Protein AF-W7Y8K5-F1 (afdb_monomer_lite)

Radius of gyration: 24.77 Å; chains: 1; bounding box: 57×37×71 Å

Secondary structure (DSSP, 8-state):
----SSSS-----EESSTT--TT-GGGEEE---S----------TT-EEEEEEEEEEEEETTEEEEEEE--SSGGGSEEEEEEEEETTEEEEEEEEE-TTS-EEEEEEEEEE-TTSEEEEE---TTEEEEEEEEEEEEEEEEETTTEEEEEEEEEEEEEETTEEEEEEEEEEEEE---------------

InterPro domains:
  IPR040580 Domain of unknown function DUF5627 [PF18620] (45-177)

Organism: NCBI:txid869213

pLDDT: mean 93.83, std 5.37, range [64.88, 98.75]

Structure (mmCIF, N/CA/C/O backbone):
data_AF-W7Y8K5-F1
#
_entry.id   AF-W7Y8K5-F1
#
loop_
_atom_site.group_PDB
_atom_site.id
_atom_site.type_symbol
_atom_site.label_atom_id
_atom_site.label_alt_id
_atom_site.label_comp_id
_atom_site.label_asym_id
_atom_site.label_entity_id
_atom_site.label_seq_id
_atom_site.pdbx_PDB_ins_code
_atom_site.Cartn_x
_atom_site.Cartn_y
_atom_site.Cartn_z
_atom_site.occupancy
_atom_site.B_iso_or_equiv
_atom_site.auth_seq_id
_atom_site.auth_comp_id
_atom_site.auth_asym_id
_atom_site.auth_atom_id
_atom_site.pdbx_PDB_model_num
ATOM 1 N N . MET A 1 1 ? 22.584 -4.960 -28.467 1.00 71.88 1 MET A N 1
ATOM 2 C CA . MET A 1 1 ? 22.949 -6.209 -29.181 1.00 71.88 1 MET A CA 1
ATOM 3 C C . MET A 1 1 ? 24.266 -5.965 -29.911 1.00 71.88 1 MET A C 1
ATOM 5 O O . MET A 1 1 ? 24.407 -4.886 -30.462 1.00 71.88 1 MET A O 1
ATOM 9 N N . THR A 1 2 ? 25.246 -6.875 -29.863 1.00 85.38 2 THR A N 1
ATOM 10 C CA . THR A 1 2 ? 26.608 -6.611 -30.397 1.00 85.38 2 THR A CA 1
ATOM 11 C C . THR A 1 2 ? 26.980 -7.429 -31.636 1.00 85.38 2 THR A C 1
ATOM 13 O O . THR A 1 2 ? 27.974 -7.125 -32.286 1.00 85.38 2 THR A O 1
ATOM 16 N N . LYS A 1 3 ? 26.202 -8.460 -31.984 1.00 89.38 3 LYS A N 1
ATOM 17 C CA . LYS A 1 3 ? 26.399 -9.301 -33.172 1.00 89.38 3 LYS A CA 1
ATOM 18 C C . LYS A 1 3 ? 25.062 -9.879 -33.626 1.00 89.38 3 LYS A C 1
ATOM 20 O O . LYS A 1 3 ? 24.209 -10.166 -32.788 1.00 89.38 3 LYS A O 1
ATOM 25 N N . VAL A 1 4 ? 24.910 -10.081 -34.932 1.00 92.12 4 VAL A N 1
ATOM 26 C CA . VAL A 1 4 ? 23.791 -10.813 -35.534 1.00 92.12 4 VAL A CA 1
ATOM 27 C C . VAL A 1 4 ? 24.334 -11.951 -36.405 1.00 92.12 4 VAL A C 1
ATOM 29 O O . VAL A 1 4 ? 25.443 -11.864 -36.929 1.00 92.12 4 VAL A O 1
ATOM 32 N N . VAL A 1 5 ? 23.592 -13.054 -36.493 1.00 93.62 5 VAL A N 1
ATOM 33 C CA . VAL A 1 5 ? 23.887 -14.209 -37.357 1.00 93.62 5 VAL A CA 1
ATOM 34 C C . VAL A 1 5 ? 22.663 -14.433 -38.238 1.00 93.62 5 VAL A C 1
ATOM 36 O O . VAL A 1 5 ? 21.544 -14.279 -37.756 1.00 93.62 5 VAL A O 1
ATOM 39 N N . ASN A 1 6 ? 22.875 -14.799 -39.504 1.00 93.00 6 ASN A N 1
ATOM 40 C CA . ASN A 1 6 ? 21.819 -14.956 -40.515 1.00 93.00 6 ASN A CA 1
ATOM 41 C C . ASN A 1 6 ? 21.055 -13.654 -40.840 1.00 93.00 6 ASN A C 1
ATOM 43 O O . ASN A 1 6 ? 19.885 -13.700 -41.208 1.00 93.00 6 ASN A O 1
ATOM 47 N N . ALA A 1 7 ? 21.720 -12.505 -40.710 1.00 93.12 7 ALA A N 1
ATOM 48 C CA . ALA A 1 7 ? 21.278 -11.206 -41.216 1.00 93.12 7 ALA A CA 1
ATOM 49 C C . ALA A 1 7 ? 22.509 -10.372 -41.604 1.00 93.12 7 ALA A C 1
ATOM 51 O O . ALA A 1 7 ? 23.614 -10.672 -41.145 1.00 93.12 7 ALA A O 1
ATOM 52 N N . ASP A 1 8 ? 22.315 -9.331 -42.413 1.00 94.06 8 ASP A N 1
ATOM 53 C CA . ASP A 1 8 ? 23.415 -8.504 -42.921 1.00 94.06 8 ASP A CA 1
ATOM 54 C C . ASP A 1 8 ? 24.032 -7.607 -41.837 1.00 94.06 8 ASP A C 1
ATOM 56 O O . ASP A 1 8 ? 25.254 -7.521 -41.716 1.00 94.06 8 ASP A O 1
ATOM 60 N N . SER A 1 9 ? 23.202 -6.936 -41.029 1.00 91.88 9 SER A N 1
ATOM 61 C CA . SER A 1 9 ? 23.677 -5.998 -40.008 1.00 91.88 9 SER A CA 1
ATOM 62 C C . SER A 1 9 ? 22.654 -5.730 -38.902 1.00 91.88 9 SER A C 1
ATOM 64 O O . SER A 1 9 ? 21.471 -6.061 -38.997 1.00 91.88 9 SER A O 1
ATOM 66 N N . ILE A 1 10 ? 23.138 -5.125 -37.817 1.00 93.00 10 ILE A N 1
ATOM 67 C CA . ILE A 1 10 ? 22.309 -4.514 -36.778 1.00 93.00 10 ILE A CA 1
ATOM 68 C C . ILE A 1 10 ? 22.113 -3.036 -37.146 1.00 93.00 10 ILE A C 1
ATOM 70 O O . ILE A 1 10 ? 23.047 -2.391 -37.620 1.00 93.00 10 ILE A O 1
ATOM 74 N N . LEU A 1 11 ? 20.926 -2.477 -36.886 1.00 93.38 11 LEU A N 1
ATOM 75 C CA . LEU A 1 11 ? 20.646 -1.052 -37.087 1.00 93.38 11 LEU A CA 1
ATOM 76 C C . LEU A 1 11 ? 21.316 -0.194 -35.997 1.00 93.38 11 LEU A C 1
ATOM 78 O O . LEU A 1 11 ? 20.665 0.288 -35.069 1.00 93.38 11 LEU A O 1
ATOM 82 N N . SER A 1 12 ? 22.631 -0.022 -36.108 1.00 92.38 12 SER A N 1
ATOM 83 C CA . SER A 1 12 ? 23.471 0.723 -35.158 1.00 92.38 12 SER A CA 1
ATOM 84 C C . SER A 1 12 ? 23.551 2.231 -35.425 1.00 92.38 12 SER A C 1
ATOM 86 O O . SER A 1 12 ? 24.318 2.917 -34.758 1.00 92.38 12 SER A O 1
ATOM 88 N N . GLY A 1 13 ? 22.722 2.751 -36.336 1.00 93.25 13 GLY A N 1
ATOM 89 C CA . GLY A 1 13 ? 22.609 4.182 -36.629 1.00 93.25 13 GLY A CA 1
ATOM 90 C C . GLY A 1 13 ? 23.750 4.748 -37.480 1.00 93.25 13 GLY A C 1
ATOM 91 O O . GLY A 1 13 ? 24.697 4.048 -37.830 1.00 93.25 13 GLY A O 1
ATOM 92 N N . GLU A 1 14 ? 23.636 6.033 -37.808 1.00 95.62 14 GLU A N 1
ATOM 93 C CA . GLU A 1 14 ? 24.644 6.831 -38.512 1.00 95.62 14 GLU A CA 1
ATOM 94 C C . GLU A 1 14 ? 24.937 8.098 -37.700 1.00 95.62 14 GLU A C 1
ATOM 96 O O . GLU A 1 14 ? 24.042 8.915 -37.464 1.00 95.62 14 GLU A O 1
ATOM 101 N N . ALA A 1 15 ? 26.171 8.229 -37.218 1.00 95.56 15 ALA A N 1
ATOM 102 C CA . ALA A 1 15 ? 26.579 9.307 -36.324 1.00 95.56 15 ALA A CA 1
ATOM 103 C C . ALA A 1 15 ? 27.002 10.566 -37.100 1.00 95.56 15 ALA A C 1
ATOM 105 O O . ALA A 1 15 ? 27.703 10.482 -38.105 1.00 95.56 15 ALA A O 1
ATOM 106 N N . LYS A 1 16 ? 26.629 11.744 -36.587 1.00 96.19 16 LYS A N 1
ATOM 107 C CA . LYS A 1 16 ? 27.073 13.066 -37.075 1.00 96.19 16 LYS A CA 1
ATOM 108 C C . LYS A 1 16 ? 28.446 13.459 -36.543 1.00 96.19 16 LYS A C 1
ATOM 110 O O . LYS A 1 16 ? 29.119 14.304 -37.128 1.00 96.19 16 LYS A O 1
ATOM 115 N N . ILE A 1 17 ? 28.825 12.888 -35.402 1.00 93.06 17 ILE A N 1
ATOM 116 C CA . ILE A 1 17 ? 30.050 13.207 -34.675 1.00 93.06 17 ILE A CA 1
ATOM 117 C C . ILE A 1 17 ? 30.805 11.934 -34.303 1.00 93.06 17 ILE A C 1
ATOM 119 O O . ILE A 1 17 ? 30.225 10.852 -34.191 1.00 93.06 17 ILE A O 1
ATOM 123 N N . ASN A 1 18 ? 32.103 12.087 -34.055 1.00 87.69 18 ASN A N 1
ATOM 124 C CA . ASN A 1 18 ? 32.878 11.056 -33.375 1.00 87.69 18 ASN A CA 1
ATOM 125 C C . ASN A 1 18 ? 32.399 10.934 -31.918 1.00 87.69 18 ASN A C 1
ATOM 127 O O . ASN A 1 18 ? 31.994 11.929 -31.319 1.00 87.69 18 ASN A O 1
ATOM 131 N N . ASP A 1 19 ? 32.441 9.718 -31.371 1.00 88.06 19 ASP A N 1
ATOM 132 C CA . ASP A 1 19 ? 32.035 9.402 -29.991 1.00 88.06 19 ASP A CA 1
ATOM 133 C C . ASP A 1 19 ? 30.567 9.747 -29.649 1.00 88.06 19 ASP A C 1
ATOM 135 O O . ASP A 1 19 ? 30.241 10.102 -28.515 1.00 88.06 19 ASP A O 1
ATOM 139 N N . ALA A 1 20 ? 29.664 9.613 -30.628 1.00 90.62 20 ALA A N 1
ATOM 140 C CA . ALA A 1 20 ? 28.227 9.831 -30.462 1.00 90.62 20 ALA A CA 1
ATOM 141 C C . ALA A 1 20 ? 27.619 8.985 -29.326 1.00 90.62 20 ALA A C 1
ATOM 143 O O . ALA A 1 20 ? 27.752 7.756 -29.285 1.00 90.62 20 ALA A O 1
ATOM 144 N N . SER A 1 21 ? 26.874 9.632 -28.427 1.00 90.19 21 SER A N 1
ATOM 145 C CA . SER A 1 21 ? 26.157 8.936 -27.359 1.00 90.19 21 SER A CA 1
ATOM 146 C C . SER A 1 21 ? 24.863 8.332 -27.901 1.00 90.19 21 SER A C 1
ATOM 148 O O . SER A 1 21 ? 24.034 9.030 -28.482 1.00 90.19 21 SER A O 1
ATOM 150 N N . LYS A 1 22 ? 24.630 7.033 -27.670 1.00 88.75 22 LYS A N 1
ATOM 151 C CA . LYS A 1 22 ? 23.423 6.334 -28.163 1.00 88.75 22 LYS A CA 1
ATOM 152 C C . LYS A 1 22 ? 22.114 6.967 -27.691 1.00 88.75 22 LYS A C 1
ATOM 154 O O . LYS A 1 22 ? 21.131 6.945 -28.420 1.00 88.75 22 LYS A O 1
ATOM 159 N N . CYS A 1 23 ? 22.106 7.528 -26.483 1.00 88.12 23 CYS A N 1
ATOM 160 C CA . CYS A 1 23 ? 20.920 8.147 -25.891 1.00 88.12 23 CYS A CA 1
ATOM 161 C C . CYS A 1 23 ? 20.771 9.637 -26.242 1.00 88.12 23 CYS A C 1
ATOM 163 O O . CYS A 1 23 ? 19.757 10.235 -25.891 1.00 88.12 23 CYS A O 1
ATOM 165 N N . ASN A 1 24 ? 21.754 10.247 -26.912 1.00 90.44 24 ASN A N 1
ATOM 166 C CA . ASN A 1 24 ? 21.677 11.634 -27.353 1.00 90.44 24 ASN A CA 1
ATOM 167 C C . ASN A 1 24 ? 21.247 11.692 -28.820 1.00 90.44 24 ASN A C 1
ATOM 169 O O . ASN A 1 24 ? 22.073 11.601 -29.722 1.00 90.44 24 ASN A O 1
ATOM 173 N N . ILE A 1 25 ? 19.950 11.880 -29.068 1.00 87.69 25 ILE A N 1
ATOM 174 C CA . ILE A 1 25 ? 19.396 11.862 -30.431 1.00 87.69 25 ILE A CA 1
ATOM 175 C C . ILE A 1 25 ? 20.027 12.910 -31.363 1.00 87.69 25 ILE A C 1
ATOM 177 O O . ILE A 1 25 ? 20.059 12.709 -32.573 1.00 87.69 25 ILE A O 1
ATOM 181 N N . SER A 1 26 ? 20.560 14.007 -30.811 1.00 91.06 26 SER A N 1
ATOM 182 C CA . SER A 1 26 ? 21.195 15.068 -31.600 1.00 91.06 26 SER A CA 1
ATOM 183 C C . SER A 1 26 ? 22.510 14.640 -32.265 1.00 91.06 26 SER A C 1
ATOM 185 O O . SER A 1 26 ? 22.873 15.213 -33.292 1.00 91.06 26 SER A O 1
ATOM 187 N N . ASP A 1 27 ? 23.164 13.591 -31.753 1.00 93.19 27 ASP A N 1
ATOM 188 C CA . ASP A 1 27 ? 24.435 13.081 -32.284 1.00 93.19 27 ASP A CA 1
ATOM 189 C C . ASP A 1 27 ? 24.254 12.220 -33.547 1.00 93.19 27 ASP A C 1
ATOM 191 O O . ASP A 1 27 ? 25.242 11.823 -34.164 1.00 93.19 27 ASP A O 1
ATOM 195 N N . TRP A 1 28 ? 23.013 11.921 -33.951 1.00 94.25 28 TRP A N 1
ATOM 196 C CA . TRP A 1 28 ? 22.705 10.945 -35.000 1.00 94.25 28 TRP A CA 1
ATOM 197 C C . TRP A 1 28 ? 21.956 11.571 -36.178 1.00 94.25 28 TRP A C 1
ATOM 199 O O . TRP A 1 28 ? 21.047 12.387 -36.006 1.00 94.25 28 TRP A O 1
ATOM 209 N N . GLU A 1 29 ? 22.341 11.182 -37.392 1.00 95.62 29 GLU A N 1
ATOM 210 C CA . GLU A 1 29 ? 21.567 11.414 -38.618 1.00 95.62 29 GLU A CA 1
ATOM 211 C C . GLU A 1 29 ? 20.492 10.333 -38.762 1.00 95.62 29 GLU A C 1
ATOM 213 O O . GLU A 1 29 ? 19.313 10.634 -38.936 1.00 95.62 29 GLU A O 1
ATOM 218 N N . VAL A 1 30 ? 20.882 9.072 -38.547 1.00 94.81 30 VAL A N 1
ATOM 219 C CA . VAL A 1 30 ? 19.967 7.937 -38.397 1.00 94.81 30 VAL A CA 1
ATOM 220 C C . VAL A 1 30 ? 20.102 7.390 -36.983 1.00 94.81 30 VAL A C 1
ATOM 222 O O . VAL A 1 30 ? 21.165 6.905 -36.599 1.00 94.81 30 VAL A O 1
ATOM 225 N N . ALA A 1 31 ? 19.025 7.451 -36.200 1.00 92.06 31 ALA A N 1
ATOM 226 C CA . ALA A 1 31 ? 19.049 6.998 -34.813 1.00 92.06 31 ALA A CA 1
ATOM 227 C C . ALA A 1 31 ? 19.315 5.478 -34.705 1.00 92.06 31 ALA A C 1
ATOM 229 O O . ALA A 1 31 ? 18.693 4.692 -35.434 1.00 92.06 31 ALA A O 1
ATOM 230 N N . PRO A 1 32 ? 20.188 5.037 -33.781 1.00 93.62 32 PRO A N 1
ATOM 231 C CA . PRO A 1 32 ? 20.425 3.623 -33.530 1.00 93.62 32 PRO A CA 1
ATOM 232 C C . PRO A 1 32 ? 19.177 2.964 -32.934 1.00 93.62 32 PRO A C 1
ATOM 234 O O . PRO A 1 32 ? 18.491 3.541 -32.094 1.00 93.62 32 PRO A O 1
ATOM 237 N N . LYS A 1 33 ? 18.899 1.720 -33.335 1.00 92.50 33 LYS A N 1
ATOM 238 C CA . LYS A 1 33 ? 17.860 0.854 -32.739 1.00 92.50 33 LYS A CA 1
ATOM 239 C C . LYS A 1 33 ? 18.447 -0.460 -32.223 1.00 92.50 33 LYS A C 1
ATOM 241 O O . LYS A 1 33 ? 17.778 -1.488 -32.177 1.00 92.50 33 LYS A O 1
ATOM 246 N N . ASP A 1 34 ? 19.727 -0.434 -31.863 1.00 92.81 34 ASP A N 1
ATOM 247 C CA . ASP A 1 34 ? 20.494 -1.593 -31.399 1.00 92.81 34 ASP A CA 1
ATOM 248 C C . ASP A 1 34 ? 20.520 -1.752 -29.867 1.00 92.81 34 ASP A C 1
ATOM 250 O O . ASP A 1 34 ? 21.219 -2.622 -29.321 1.00 92.81 34 ASP A O 1
ATOM 254 N N . TYR A 1 35 ? 19.741 -0.918 -29.178 1.00 90.88 35 TYR A N 1
ATOM 255 C CA . TYR A 1 35 ? 19.594 -0.867 -27.735 1.00 90.88 35 TYR A CA 1
ATOM 256 C C . TYR A 1 35 ? 18.119 -0.715 -27.347 1.00 90.88 35 TYR A C 1
ATOM 258 O O . TYR A 1 35 ? 17.286 -0.264 -28.130 1.00 90.88 35 TYR A O 1
ATOM 266 N N . VAL A 1 36 ? 17.814 -1.103 -26.113 1.00 90.19 36 VAL A N 1
ATOM 267 C CA . VAL A 1 36 ? 16.528 -0.870 -25.457 1.00 90.19 36 VAL A CA 1
ATOM 268 C C . VAL A 1 36 ? 16.820 -0.458 -24.022 1.00 90.19 36 VAL A C 1
ATOM 270 O O . VAL A 1 36 ? 17.729 -1.000 -23.392 1.00 90.19 36 VAL A O 1
ATOM 273 N N . LEU A 1 37 ? 16.076 0.522 -23.523 1.00 89.50 37 LEU A N 1
ATOM 274 C CA . LEU A 1 37 ? 16.139 0.955 -22.135 1.00 89.50 37 LEU A CA 1
ATOM 275 C C . LEU A 1 37 ? 14.876 0.444 -21.443 1.00 89.50 37 LEU A C 1
ATOM 277 O O . LEU A 1 37 ? 13.771 0.717 -21.906 1.00 89.50 37 LEU A O 1
ATOM 281 N N . TYR A 1 38 ? 15.042 -0.296 -20.350 1.00 90.19 38 TYR A N 1
ATOM 282 C CA . TYR A 1 38 ? 13.937 -0.724 -19.498 1.00 90.19 38 TYR A CA 1
ATOM 283 C C . TYR A 1 38 ? 14.004 0.033 -18.177 1.00 90.19 38 TYR A C 1
ATOM 285 O O . TYR A 1 38 ? 14.978 -0.100 -17.438 1.00 90.19 38 TYR A O 1
ATOM 293 N N . CYS A 1 39 ? 12.959 0.801 -17.872 1.00 90.06 39 CYS A N 1
ATOM 294 C CA . CYS A 1 39 ? 12.722 1.282 -16.519 1.00 90.06 39 CYS A CA 1
ATOM 295 C C . CYS A 1 39 ? 11.988 0.176 -15.761 1.00 90.06 39 CYS A C 1
ATOM 297 O O . CYS A 1 39 ? 10.897 -0.230 -16.161 1.00 90.06 39 CYS A O 1
ATOM 299 N N . VAL A 1 40 ? 12.615 -0.355 -14.714 1.00 90.12 40 VAL A N 1
ATOM 300 C CA . VAL A 1 40 ? 12.056 -1.450 -13.921 1.00 90.12 40 VAL A CA 1
ATOM 301 C C . VAL A 1 40 ? 11.701 -0.918 -12.541 1.00 90.12 40 VAL A C 1
ATOM 303 O O . VAL A 1 40 ? 12.554 -0.399 -11.825 1.00 90.12 40 VAL A O 1
ATOM 306 N N . LYS A 1 41 ? 10.434 -1.090 -12.174 1.00 90.94 41 LYS A N 1
ATOM 307 C CA . LYS A 1 41 ? 9.864 -0.816 -10.854 1.00 90.94 41 LYS A CA 1
ATOM 308 C C . LYS A 1 41 ? 9.292 -2.117 -10.308 1.00 90.94 41 LYS A C 1
ATOM 310 O O . LYS A 1 41 ? 8.848 -2.971 -11.074 1.00 90.94 41 LYS A O 1
ATOM 315 N N . TYR A 1 42 ? 9.287 -2.259 -8.990 1.00 93.75 42 TYR A N 1
ATOM 316 C CA . TYR A 1 42 ? 8.608 -3.360 -8.318 1.00 93.75 42 TYR A CA 1
ATOM 317 C C . TYR A 1 42 ? 7.492 -2.825 -7.423 1.00 93.75 42 TYR A C 1
ATOM 319 O O . TYR A 1 42 ? 7.492 -1.657 -7.032 1.00 93.75 42 TYR A O 1
ATOM 327 N N . ILE A 1 43 ? 6.561 -3.711 -7.088 1.00 96.31 43 ILE A N 1
ATOM 328 C CA . ILE A 1 43 ? 5.627 -3.527 -5.984 1.00 96.31 43 ILE A CA 1
ATOM 329 C C . ILE A 1 43 ? 5.735 -4.734 -5.057 1.00 96.31 43 ILE A C 1
ATOM 331 O O . ILE A 1 43 ? 5.973 -5.854 -5.516 1.00 96.31 43 ILE A O 1
ATOM 335 N N . ASN A 1 44 ? 5.588 -4.516 -3.757 1.00 97.12 44 ASN A N 1
ATOM 336 C CA . ASN A 1 44 ? 5.570 -5.604 -2.783 1.00 97.12 44 ASN A CA 1
ATOM 337 C C . ASN A 1 44 ? 4.180 -6.286 -2.730 1.00 97.12 44 ASN A C 1
ATOM 339 O O . ASN A 1 44 ? 3.242 -5.827 -3.393 1.00 97.12 44 ASN A O 1
ATOM 343 N N . PRO A 1 45 ? 4.009 -7.394 -1.983 1.00 97.00 45 PRO A N 1
ATOM 344 C CA . PRO A 1 45 ? 2.736 -8.120 -1.921 1.00 97.00 45 PRO A CA 1
ATOM 345 C C . PRO A 1 45 ? 1.543 -7.298 -1.409 1.00 97.00 45 PRO A C 1
ATOM 347 O O . PRO A 1 45 ? 0.413 -7.569 -1.808 1.00 97.00 45 PRO A O 1
ATOM 350 N N . TYR A 1 46 ? 1.796 -6.289 -0.575 1.00 98.25 46 TYR A N 1
ATOM 351 C CA . TYR A 1 46 ? 0.776 -5.502 0.125 1.00 98.25 46 TYR A CA 1
ATOM 352 C C . TYR A 1 46 ? 0.333 -4.251 -0.650 1.00 98.25 46 TYR A C 1
ATOM 354 O O . TYR A 1 46 ? -0.647 -3.609 -0.284 1.00 98.25 46 TYR A O 1
ATOM 362 N N . HIS A 1 47 ? 1.024 -3.905 -1.736 1.00 98.38 47 HIS A N 1
ATOM 363 C CA . HIS A 1 47 ? 0.638 -2.810 -2.624 1.00 98.38 47 HIS A CA 1
ATOM 364 C C . HIS A 1 47 ? -0.655 -3.137 -3.368 1.00 98.38 47 HIS A C 1
ATOM 366 O O . HIS A 1 47 ? -0.697 -4.122 -4.122 1.00 98.38 47 HIS A O 1
ATOM 372 N N . ALA A 1 48 ? -1.682 -2.313 -3.179 1.00 98.25 48 ALA A N 1
ATOM 373 C CA . ALA A 1 48 ? -2.978 -2.456 -3.831 1.00 98.25 48 ALA A CA 1
ATOM 374 C C . ALA A 1 48 ? -3.886 -1.248 -3.555 1.00 98.25 48 ALA A C 1
ATOM 376 O O . ALA A 1 48 ? -3.615 -0.416 -2.687 1.00 98.25 48 ALA A O 1
ATOM 377 N N . ILE A 1 49 ? -5.005 -1.215 -4.277 1.00 98.31 49 ILE A N 1
ATOM 378 C CA . ILE A 1 49 ? -6.171 -0.408 -3.935 1.00 98.31 49 ILE A CA 1
ATOM 379 C C . ILE A 1 49 ? -7.119 -1.286 -3.113 1.00 98.31 49 ILE A C 1
ATOM 381 O O . ILE A 1 49 ? -7.427 -2.424 -3.492 1.00 98.31 49 ILE A O 1
ATOM 385 N N . TYR A 1 50 ? -7.574 -0.753 -1.987 1.00 98.50 50 TYR A N 1
ATOM 386 C CA . TYR A 1 50 ? -8.369 -1.437 -0.979 1.00 98.50 50 TYR A CA 1
ATOM 387 C C . TYR A 1 50 ? -9.726 -0.761 -0.777 1.00 98.50 50 TYR A C 1
ATOM 389 O O . TYR A 1 50 ? -9.892 0.427 -1.039 1.00 98.50 50 TYR A O 1
ATOM 397 N N . LEU A 1 51 ? -10.675 -1.553 -0.288 1.00 98.38 51 LEU A N 1
ATOM 398 C CA . LEU A 1 51 ? -11.974 -1.147 0.233 1.00 98.38 51 LEU A CA 1
ATOM 399 C C . LEU A 1 51 ? -11.880 -1.159 1.762 1.00 98.38 51 LEU A C 1
ATOM 401 O O . LEU A 1 51 ? -11.699 -2.219 2.368 1.00 98.38 51 LEU A O 1
ATOM 405 N N . ARG A 1 52 ? -11.914 0.025 2.364 1.00 98.31 52 ARG A N 1
ATOM 406 C CA . ARG A 1 52 ? -11.695 0.288 3.781 1.00 98.31 52 ARG A CA 1
ATOM 407 C C . ARG A 1 52 ? -13.017 0.467 4.503 1.00 98.31 52 ARG A C 1
ATOM 409 O O . ARG A 1 52 ? -13.859 1.277 4.123 1.00 98.31 52 ARG A O 1
ATOM 416 N N . ARG A 1 53 ? -13.129 -0.236 5.619 1.00 98.06 53 ARG A N 1
ATOM 417 C CA . ARG A 1 53 ? -14.178 -0.045 6.615 1.00 98.06 53 ARG A CA 1
ATOM 418 C C . ARG A 1 53 ? -13.610 -0.249 8.002 1.00 98.06 53 ARG A C 1
ATOM 420 O O . ARG A 1 53 ? -12.650 -1.000 8.170 1.00 98.06 53 ARG A O 1
ATOM 427 N N . GLY A 1 54 ? -14.234 0.351 8.995 1.00 97.56 54 GLY A N 1
ATOM 428 C CA . GLY A 1 54 ? -13.713 0.304 10.341 1.00 97.56 54 GLY A CA 1
ATOM 429 C C . GLY A 1 54 ? -14.559 1.036 11.356 1.00 97.56 54 GLY A C 1
ATOM 430 O O . GLY A 1 54 ? -15.656 1.510 11.065 1.00 97.56 54 GLY A O 1
ATOM 431 N N . VAL A 1 55 ? -14.029 1.104 12.567 1.00 98.12 55 VAL A N 1
ATOM 432 C CA . VAL A 1 55 ? -14.615 1.839 13.682 1.00 98.12 55 VAL A CA 1
ATOM 433 C C . VAL A 1 55 ? -13.526 2.682 14.320 1.00 98.12 55 VAL A C 1
ATOM 435 O O . VAL A 1 55 ? -12.459 2.163 14.645 1.00 98.12 55 VAL A O 1
ATOM 438 N N . ASP A 1 56 ? -13.830 3.957 14.535 1.00 97.00 56 ASP A N 1
ATOM 439 C CA . ASP A 1 56 ? -12.981 4.885 15.268 1.00 97.00 56 ASP A CA 1
ATOM 440 C C . ASP A 1 56 ? -13.627 5.187 16.617 1.00 97.00 56 ASP A C 1
ATOM 442 O O . ASP A 1 56 ? -14.759 5.672 16.689 1.00 97.00 56 ASP A O 1
ATOM 446 N N . VAL A 1 57 ? -12.902 4.936 17.701 1.00 97.50 57 VAL A N 1
ATOM 447 C CA . VAL A 1 57 ? -13.231 5.462 19.025 1.00 97.50 57 VAL A CA 1
ATOM 448 C C . VAL A 1 57 ? -12.389 6.711 19.240 1.00 97.50 57 VAL A C 1
ATOM 450 O O . VAL A 1 57 ? -11.177 6.648 19.441 1.00 97.50 57 VAL A O 1
ATOM 453 N N . ILE A 1 58 ? -13.054 7.857 19.162 1.00 95.75 58 ILE A N 1
ATOM 454 C CA . ILE A 1 58 ? -12.457 9.186 19.206 1.00 95.75 58 ILE A CA 1
ATOM 455 C C . ILE A 1 58 ? -12.568 9.713 20.631 1.00 95.75 58 ILE A C 1
ATOM 457 O O . ILE A 1 58 ? -13.671 9.828 21.165 1.00 95.75 58 ILE A O 1
ATOM 461 N N . LEU A 1 59 ? -11.435 10.044 21.242 1.00 94.81 59 LEU A N 1
ATOM 462 C CA . LEU A 1 59 ? -11.354 10.676 22.553 1.00 94.81 59 LEU A CA 1
ATOM 463 C C . LEU A 1 59 ? -10.865 12.117 22.397 1.00 94.81 59 LEU A C 1
ATOM 465 O O . LEU A 1 59 ? -9.790 12.357 21.843 1.00 94.81 59 LEU A O 1
ATOM 469 N N . GLN A 1 60 ? -11.641 13.060 22.925 1.00 92.38 60 GLN A N 1
ATOM 470 C CA . GLN A 1 60 ? -11.308 14.482 22.966 1.00 92.38 60 GLN A CA 1
ATOM 471 C C . GLN A 1 60 ? -11.853 15.086 24.262 1.00 92.38 60 GLN A C 1
ATOM 473 O O . GLN A 1 60 ? -13.014 14.869 24.600 1.00 92.38 60 GLN A O 1
ATOM 478 N N . ASP A 1 61 ? -11.014 15.804 25.013 1.00 87.88 61 ASP A N 1
ATOM 479 C CA . ASP A 1 61 ? -11.397 16.497 26.258 1.00 87.88 61 ASP A CA 1
ATOM 480 C C . ASP A 1 61 ? -12.146 15.615 27.286 1.00 87.88 61 ASP A C 1
ATOM 482 O O . ASP A 1 61 ? -13.018 16.070 28.025 1.00 87.88 61 ASP A O 1
ATOM 486 N N . GLY A 1 62 ? -11.814 14.319 27.333 1.00 85.75 62 GLY A N 1
ATOM 487 C CA . GLY A 1 62 ? -12.445 13.335 28.223 1.00 85.75 62 GLY A CA 1
ATOM 488 C C . GLY A 1 62 ? -13.796 12.788 27.740 1.00 85.75 62 GLY A C 1
ATOM 489 O O . GLY A 1 62 ? -14.339 11.888 28.380 1.00 85.75 62 GLY A O 1
ATOM 490 N N . ALA A 1 63 ? -14.323 13.274 26.613 1.00 91.94 63 ALA A N 1
ATOM 491 C CA . ALA A 1 63 ? -15.507 12.735 25.953 1.00 91.94 63 ALA A CA 1
ATOM 492 C C . ALA A 1 63 ? -15.117 11.722 24.867 1.00 91.94 63 ALA A C 1
ATOM 494 O O . ALA A 1 63 ? -14.178 11.946 24.101 1.00 91.94 63 ALA A O 1
ATOM 495 N N . SER A 1 64 ? -15.858 10.614 24.788 1.00 95.12 64 SER A N 1
ATOM 496 C CA . SER A 1 64 ? -15.664 9.580 23.770 1.00 95.12 64 SER A CA 1
ATOM 497 C C . SER A 1 64 ? -16.830 9.561 22.786 1.00 95.12 64 SER A C 1
ATOM 499 O O . SER A 1 64 ? -17.991 9.575 23.195 1.00 95.12 64 SER A O 1
ATOM 501 N N . THR A 1 65 ? -16.512 9.526 21.494 1.00 95.38 65 THR A N 1
ATOM 502 C CA . THR A 1 65 ? -17.467 9.342 20.397 1.00 95.38 65 THR A CA 1
ATOM 503 C C . THR A 1 65 ? -17.024 8.161 19.547 1.00 95.38 65 THR A C 1
ATOM 505 O O . THR A 1 65 ? -15.831 7.969 19.329 1.00 95.38 65 THR A O 1
ATOM 508 N N . THR A 1 66 ? -17.975 7.379 19.046 1.00 96.88 66 THR A N 1
ATOM 509 C CA . THR A 1 66 ? -17.694 6.275 18.127 1.00 96.88 66 THR A CA 1
ATOM 510 C C . THR A 1 66 ? -18.200 6.624 16.737 1.00 96.88 66 THR A C 1
ATOM 512 O O . THR A 1 66 ? -19.356 7.014 16.582 1.00 96.88 66 THR A O 1
ATOM 515 N N . LEU A 1 67 ? -17.338 6.468 15.737 1.00 95.25 67 LEU A N 1
ATOM 516 C CA . LEU A 1 67 ? -17.669 6.613 14.326 1.00 95.25 67 LEU A CA 1
ATOM 517 C C . LEU A 1 67 ? -17.505 5.256 13.643 1.00 95.2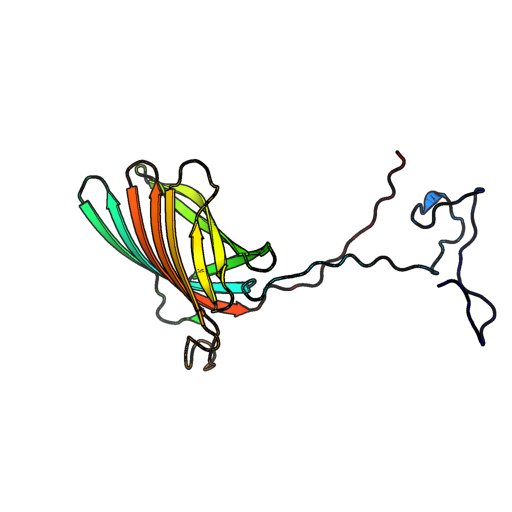5 67 LEU A C 1
ATOM 519 O O . LEU A 1 67 ? -16.412 4.700 13.625 1.00 95.25 67 LEU A O 1
ATOM 523 N N . GLU A 1 68 ? -18.581 4.730 13.066 1.00 97.12 68 GLU A N 1
ATOM 524 C CA . GLU A 1 68 ? -18.514 3.544 12.214 1.00 97.12 68 GLU A CA 1
ATOM 525 C C . GLU A 1 68 ? -18.422 3.965 10.744 1.00 97.12 68 GLU A C 1
ATOM 527 O O . GLU A 1 68 ? -19.259 4.713 10.236 1.00 97.12 68 GLU A O 1
ATOM 532 N N . ARG A 1 69 ? -17.391 3.468 10.060 1.00 95.56 69 ARG A N 1
ATOM 533 C CA . ARG A 1 69 ? -17.159 3.626 8.624 1.00 95.56 69 ARG A CA 1
ATOM 534 C C . ARG A 1 69 ? -17.461 2.290 7.961 1.00 95.56 69 ARG A C 1
ATOM 536 O O . ARG A 1 69 ? -16.595 1.424 7.905 1.00 95.56 69 ARG A O 1
ATOM 543 N N . ARG A 1 70 ? -18.696 2.089 7.507 1.00 95.75 70 ARG A N 1
ATOM 544 C CA . ARG A 1 70 ? -19.132 0.851 6.847 1.00 95.75 70 ARG A CA 1
ATOM 545 C C . ARG A 1 70 ? -20.278 1.145 5.892 1.00 95.75 70 ARG A C 1
ATOM 547 O O . ARG A 1 70 ? -21.261 1.761 6.297 1.00 95.75 70 ARG A O 1
ATOM 554 N N . ALA A 1 71 ? -20.161 0.693 4.648 1.00 95.88 71 ALA A N 1
ATOM 555 C CA . ALA A 1 71 ? -21.274 0.713 3.710 1.00 95.88 71 ALA A CA 1
ATOM 556 C C . ALA A 1 71 ? -22.131 -0.561 3.831 1.00 95.88 71 ALA A C 1
ATOM 558 O O . ALA A 1 71 ? -21.677 -1.591 4.332 1.00 95.88 71 ALA A O 1
ATOM 559 N N . ASP A 1 72 ? -23.362 -0.513 3.312 1.00 95.00 72 ASP A N 1
ATOM 560 C CA . ASP A 1 72 ? -24.253 -1.685 3.254 1.00 95.00 72 ASP A CA 1
ATOM 561 C C . ASP A 1 72 ? -23.671 -2.826 2.397 1.00 95.00 72 ASP A C 1
ATOM 563 O O . ASP A 1 72 ? -23.961 -4.001 2.624 1.00 95.00 72 ASP A O 1
ATOM 567 N N . TYR A 1 73 ? -22.835 -2.475 1.416 1.00 95.06 73 TYR A N 1
ATOM 568 C CA . TYR A 1 73 ? -22.173 -3.399 0.498 1.00 95.06 73 TYR A CA 1
ATOM 569 C C . TYR A 1 73 ? -20.673 -3.115 0.464 1.00 95.06 73 TYR A C 1
ATOM 571 O O . TYR A 1 73 ? -20.276 -1.955 0.357 1.00 95.06 73 TYR A O 1
ATOM 579 N N . VAL A 1 74 ? -19.847 -4.167 0.494 1.00 94.81 74 VAL A N 1
ATOM 580 C CA . VAL A 1 74 ? -18.375 -4.055 0.530 1.00 94.81 74 VAL A CA 1
ATOM 581 C C . VAL A 1 74 ? -17.841 -3.300 -0.686 1.00 94.81 74 VAL A C 1
ATOM 583 O O . VAL A 1 74 ? -16.891 -2.539 -0.571 1.00 94.81 74 VAL A O 1
ATOM 586 N N . GLU A 1 75 ? -18.470 -3.454 -1.851 1.00 94.38 75 GLU A N 1
ATOM 587 C CA . GLU A 1 75 ? -18.137 -2.729 -3.083 1.00 94.38 75 GLU A CA 1
ATOM 588 C C . GLU A 1 75 ? -18.205 -1.201 -2.936 1.00 94.38 75 GLU A C 1
ATOM 590 O O . GLU A 1 75 ? -17.577 -0.491 -3.720 1.00 94.38 75 GLU A O 1
ATOM 595 N N . ASN A 1 76 ? -18.972 -0.712 -1.956 1.0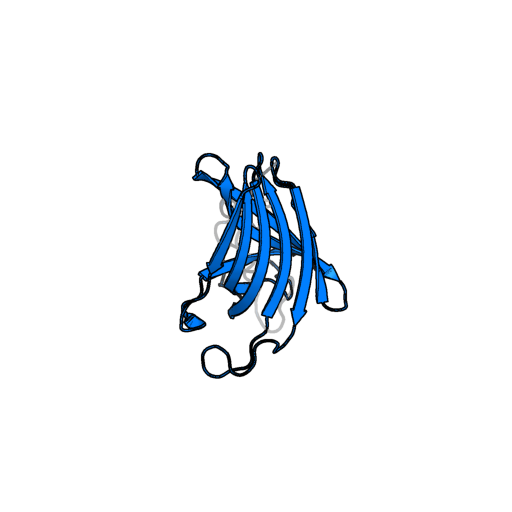0 96.88 76 ASN A N 1
ATOM 596 C CA . ASN A 1 76 ? -19.212 0.705 -1.693 1.00 96.88 76 ASN A CA 1
ATOM 597 C C . ASN A 1 76 ? -18.433 1.230 -0.474 1.00 96.88 76 ASN A C 1
ATOM 599 O O . ASN A 1 76 ? -18.624 2.387 -0.097 1.00 96.88 76 ASN A O 1
ATOM 603 N N . ASP A 1 77 ? -17.595 0.400 0.155 1.00 97.88 77 ASP A N 1
ATOM 604 C CA . ASP A 1 77 ? -16.677 0.841 1.209 1.00 97.88 77 ASP A CA 1
ATOM 605 C C . ASP A 1 77 ? -15.674 1.884 0.657 1.00 97.88 77 ASP A C 1
ATOM 607 O O . ASP A 1 77 ? -15.469 2.026 -0.554 1.00 97.88 77 ASP A O 1
ATOM 611 N N . GLU A 1 78 ? -15.038 2.638 1.557 1.00 96.88 78 GLU A N 1
ATOM 612 C CA . GLU A 1 78 ? -14.112 3.721 1.206 1.00 96.88 78 GLU A CA 1
ATOM 613 C C . GLU A 1 78 ? -12.925 3.186 0.391 1.00 96.88 78 GLU A C 1
ATOM 615 O O . GLU A 1 78 ? -12.290 2.207 0.772 1.00 96.88 78 GLU A O 1
ATOM 620 N N . LEU A 1 79 ? -12.566 3.839 -0.716 1.00 97.50 79 LEU A N 1
ATOM 621 C CA . LEU A 1 79 ? -11.360 3.469 -1.456 1.00 97.50 79 LEU A CA 1
ATOM 622 C C . LEU A 1 79 ? -10.119 4.093 -0.827 1.00 97.50 79 LEU A C 1
ATOM 624 O O . LEU A 1 79 ? -10.035 5.313 -0.702 1.00 97.50 79 LEU A O 1
ATOM 628 N N . CYS A 1 80 ? -9.118 3.266 -0.541 1.00 97.25 80 CYS A N 1
ATOM 629 C CA . CYS A 1 80 ? -7.793 3.731 -0.151 1.00 97.25 80 CYS A CA 1
ATOM 630 C C . CYS A 1 80 ? -6.686 3.000 -0.916 1.00 97.25 80 CYS A C 1
ATOM 632 O O . CYS A 1 80 ? -6.857 1.870 -1.370 1.00 97.25 80 CYS A O 1
ATOM 634 N N . GLU A 1 81 ? -5.536 3.646 -1.065 1.00 97.62 81 GLU A N 1
ATOM 635 C CA . GLU A 1 81 ? -4.394 3.109 -1.803 1.00 97.62 81 GLU A CA 1
ATOM 636 C C . GLU A 1 81 ? -3.209 2.915 -0.862 1.00 97.62 81 GLU A C 1
ATOM 638 O O . GLU A 1 81 ? -2.877 3.810 -0.089 1.00 97.62 81 GLU A O 1
ATOM 643 N N . LEU A 1 82 ? -2.583 1.738 -0.931 1.00 98.31 82 LEU A N 1
ATOM 644 C CA . LEU A 1 82 ? -1.344 1.434 -0.223 1.00 98.31 82 LEU A CA 1
ATOM 645 C C . LEU A 1 82 ? -0.220 1.282 -1.242 1.00 98.31 82 LEU A C 1
ATOM 647 O O . LEU A 1 82 ? -0.294 0.429 -2.133 1.00 98.31 82 LEU A O 1
ATOM 651 N N . THR A 1 83 ? 0.841 2.069 -1.083 1.00 97.69 83 THR A N 1
ATOM 652 C CA . THR A 1 83 ? 1.950 2.141 -2.042 1.00 97.69 83 THR A CA 1
ATOM 653 C C . THR A 1 83 ? 3.230 1.544 -1.465 1.00 97.69 83 THR A C 1
ATOM 655 O O . THR A 1 83 ? 3.467 1.540 -0.262 1.00 97.69 83 THR A O 1
ATOM 658 N N . THR A 1 84 ? 4.079 0.972 -2.319 1.00 98.00 84 THR A N 1
ATOM 659 C CA . THR A 1 84 ? 5.306 0.286 -1.879 1.00 98.00 84 THR A CA 1
ATOM 660 C C . THR A 1 84 ? 6.367 1.290 -1.455 1.00 98.00 84 THR A C 1
ATOM 662 O O . THR A 1 84 ? 6.770 2.121 -2.263 1.00 98.00 84 THR A O 1
ATOM 665 N N . VAL A 1 85 ? 6.876 1.135 -0.232 1.00 97.62 85 VAL A N 1
ATOM 666 C CA . VAL A 1 85 ? 8.035 1.881 0.284 1.00 97.62 85 VAL A CA 1
ATOM 667 C C . VAL A 1 85 ? 9.290 1.012 0.238 1.00 97.62 85 VAL A C 1
ATOM 669 O O . VAL A 1 85 ? 10.352 1.456 -0.193 1.00 97.62 85 VAL A O 1
ATOM 672 N N . SER A 1 86 ? 9.169 -0.251 0.648 1.00 97.69 86 SER A N 1
ATOM 673 C CA . SER A 1 86 ? 10.257 -1.230 0.611 1.00 97.69 86 SER A CA 1
ATOM 674 C C . SER A 1 86 ? 9.728 -2.637 0.309 1.00 97.69 86 SER A C 1
ATOM 676 O O . SER A 1 86 ? 8.526 -2.837 0.109 1.00 97.69 86 SER A O 1
ATOM 678 N N . LEU A 1 87 ? 10.612 -3.639 0.309 1.00 97.44 87 LEU A N 1
ATOM 679 C CA . LEU A 1 87 ? 10.237 -5.038 0.082 1.00 97.44 87 LEU A CA 1
ATOM 680 C C . LEU A 1 87 ? 9.145 -5.536 1.038 1.00 97.44 87 LEU A C 1
ATOM 682 O O . LEU A 1 87 ? 8.321 -6.346 0.624 1.00 97.44 87 LEU A O 1
ATOM 686 N N . ASN A 1 88 ? 9.107 -5.037 2.275 1.00 97.94 88 ASN A N 1
ATOM 687 C CA . ASN A 1 88 ? 8.156 -5.468 3.298 1.00 97.94 88 ASN A CA 1
ATOM 688 C C . ASN A 1 88 ? 7.363 -4.315 3.930 1.00 97.94 88 ASN A C 1
ATOM 690 O O . ASN A 1 88 ? 6.710 -4.530 4.947 1.00 97.94 88 ASN A O 1
ATOM 694 N N . SER A 1 89 ? 7.390 -3.106 3.361 1.00 98.38 89 SER A N 1
ATOM 695 C CA . SER A 1 89 ? 6.612 -1.986 3.895 1.00 98.38 89 SER A CA 1
ATOM 696 C C . SER A 1 89 ? 5.833 -1.214 2.841 1.00 98.38 89 SER A C 1
ATOM 698 O O . SER A 1 89 ? 6.270 -1.053 1.694 1.00 98.38 89 SER A O 1
ATOM 700 N N . VAL A 1 90 ? 4.658 -0.739 3.244 1.00 98.62 90 VAL A N 1
ATOM 701 C CA . VAL A 1 90 ? 3.787 0.119 2.439 1.00 98.62 90 VAL A CA 1
ATOM 702 C C . VAL A 1 90 ? 3.415 1.381 3.193 1.00 98.62 90 VAL A C 1
ATOM 704 O O . VAL A 1 90 ? 3.321 1.389 4.421 1.00 98.62 90 VAL A O 1
ATOM 707 N N . GLU A 1 91 ? 3.206 2.435 2.426 1.00 98.25 91 GLU A N 1
ATOM 708 C CA . GLU A 1 91 ? 2.650 3.691 2.883 1.00 98.25 91 GLU A CA 1
ATOM 709 C C . GLU A 1 91 ? 1.128 3.658 2.720 1.00 98.25 91 GLU A C 1
ATOM 711 O O . GLU A 1 91 ? 0.625 3.254 1.671 1.00 98.25 91 GLU A O 1
ATOM 716 N N . PHE A 1 92 ? 0.403 4.078 3.753 1.00 98.25 92 PHE A N 1
ATOM 717 C CA . PHE A 1 92 ? -1.043 4.236 3.752 1.00 98.25 92 PHE A CA 1
ATOM 718 C C . PHE A 1 92 ? -1.401 5.681 4.158 1.00 98.25 92 PHE A C 1
ATOM 720 O O . PHE A 1 92 ? -1.423 6.003 5.350 1.00 98.25 92 PHE A O 1
ATOM 727 N N . PRO A 1 93 ? -1.669 6.570 3.187 1.00 97.19 93 PRO A N 1
ATOM 728 C CA . PRO A 1 93 ? -2.082 7.938 3.464 1.00 97.19 93 PRO A CA 1
ATOM 729 C C . PRO A 1 93 ? -3.518 7.985 4.000 1.00 97.19 93 PRO A C 1
ATOM 731 O O . PRO A 1 93 ? -4.432 7.375 3.444 1.00 97.19 93 PRO A O 1
ATOM 734 N N . ILE A 1 94 ? -3.720 8.763 5.060 1.00 94.69 94 ILE A N 1
ATOM 735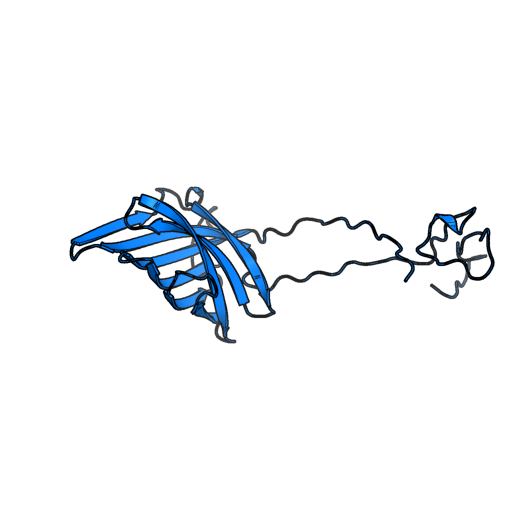 C CA . ILE A 1 94 ? -5.014 9.013 5.698 1.00 94.69 94 ILE A CA 1
ATOM 736 C C . ILE A 1 94 ? -5.222 10.513 5.933 1.00 94.69 94 ILE A C 1
ATOM 738 O O . ILE A 1 94 ? -4.271 11.293 6.017 1.00 94.69 94 ILE A O 1
ATOM 742 N N . SER A 1 95 ? -6.483 10.915 6.081 1.00 92.44 95 SER A N 1
ATOM 743 C CA . SER A 1 95 ? -6.864 12.260 6.512 1.00 92.44 95 SER A CA 1
ATOM 744 C C . SER A 1 95 ? -7.674 12.160 7.799 1.00 92.44 95 SER A C 1
ATOM 746 O O . SER A 1 95 ? -8.618 11.373 7.870 1.00 92.44 95 SER A O 1
ATOM 748 N N . ILE A 1 96 ? -7.284 12.917 8.823 1.00 90.69 96 ILE A N 1
ATOM 749 C CA . ILE A 1 96 ? -7.926 12.915 10.143 1.00 90.69 96 ILE A CA 1
ATOM 750 C C . ILE A 1 96 ? -8.158 14.342 10.625 1.00 90.69 96 ILE A C 1
ATOM 752 O O . ILE A 1 96 ? -7.340 15.226 10.384 1.00 90.69 96 ILE A O 1
ATOM 756 N N . SER A 1 97 ? -9.273 14.582 11.314 1.00 88.31 97 SER A N 1
ATOM 757 C CA . SER A 1 97 ? -9.579 15.911 11.850 1.00 88.31 97 SER A CA 1
ATOM 758 C C . SER A 1 97 ? -8.815 16.181 13.149 1.00 88.31 97 SER A C 1
ATOM 760 O O . SER A 1 97 ? -8.676 15.297 14.002 1.00 88.31 97 SER A O 1
ATOM 762 N N . ASN A 1 98 ? -8.326 17.405 13.327 1.00 82.94 98 ASN A N 1
ATOM 763 C CA . ASN A 1 98 ? -7.778 17.862 14.604 1.00 82.94 98 ASN A CA 1
ATOM 764 C C . ASN A 1 98 ? -8.905 18.305 15.566 1.00 82.94 98 ASN A C 1
ATOM 766 O O . ASN A 1 98 ? -10.093 18.098 15.310 1.00 82.94 98 ASN A O 1
ATOM 770 N N . VAL A 1 99 ? -8.535 18.904 16.700 1.00 83.62 99 VAL A N 1
ATOM 771 C CA . VAL A 1 99 ? -9.487 19.420 17.705 1.00 83.62 99 VAL A CA 1
ATOM 772 C C . VAL A 1 99 ? -10.352 20.588 17.214 1.00 83.62 99 VAL A C 1
ATOM 774 O O . VAL A 1 99 ? -11.384 20.855 17.821 1.00 83.62 99 VAL A O 1
ATOM 777 N N . ASN A 1 100 ? -9.957 21.258 16.126 1.00 84.44 100 ASN A N 1
ATOM 778 C CA . ASN A 1 100 ? -10.686 22.366 15.498 1.00 84.44 100 ASN A CA 1
ATOM 779 C C . ASN A 1 100 ? -11.524 21.909 14.287 1.00 84.44 100 ASN A C 1
ATOM 781 O O . ASN A 1 100 ? -11.959 22.747 13.501 1.00 84.44 100 ASN A O 1
ATOM 785 N N . ASP A 1 101 ? -11.692 20.595 14.101 1.00 82.25 101 ASP A N 1
ATOM 786 C CA . ASP A 1 101 ? -12.350 19.976 12.942 1.00 82.25 101 ASP A CA 1
ATOM 787 C C . ASP A 1 101 ? -11.682 20.283 11.586 1.00 82.25 101 ASP A C 1
ATOM 789 O O . ASP A 1 101 ? -12.286 20.149 10.521 1.00 82.25 101 ASP A O 1
ATOM 793 N N . GLU A 1 102 ? -10.397 20.645 11.599 1.00 87.38 102 GLU A N 1
ATOM 794 C CA . GLU A 1 102 ? -9.606 20.821 10.384 1.00 87.38 102 GLU A CA 1
ATOM 795 C C . GLU A 1 102 ? -8.946 19.498 9.990 1.00 87.38 102 GLU A C 1
ATOM 797 O O . GLU A 1 102 ? -8.294 18.843 10.810 1.00 87.38 102 GLU A O 1
ATOM 802 N N . ASN A 1 103 ? -9.070 19.121 8.718 1.00 90.62 103 ASN A N 1
ATOM 803 C CA . ASN A 1 103 ? -8.441 17.912 8.196 1.00 90.62 103 ASN A CA 1
ATOM 804 C C . ASN A 1 103 ? -6.921 18.066 8.111 1.00 90.62 103 ASN A C 1
ATOM 806 O O . ASN A 1 103 ? -6.403 19.011 7.511 1.00 90.62 103 ASN A O 1
ATOM 810 N N . GLN A 1 104 ? -6.213 17.085 8.657 1.00 90.75 104 GLN A N 1
ATOM 811 C CA . GLN A 1 104 ? -4.771 16.948 8.562 1.00 90.75 104 GLN A CA 1
ATOM 812 C C . GLN A 1 104 ? -4.411 15.615 7.921 1.00 90.75 104 GLN A C 1
ATOM 814 O O . GLN A 1 104 ? -4.959 14.565 8.257 1.00 90.75 104 GLN A O 1
ATOM 819 N N . ASN A 1 105 ? -3.465 15.667 6.990 1.00 93.31 105 ASN A N 1
ATOM 820 C CA . ASN A 1 105 ? -2.989 14.478 6.306 1.00 93.31 105 ASN A CA 1
ATOM 821 C C . ASN A 1 105 ? -1.869 13.835 7.117 1.00 93.31 105 ASN A C 1
ATOM 823 O O . ASN A 1 105 ? -0.944 14.511 7.568 1.00 93.31 105 ASN A O 1
ATOM 827 N N . CYS A 1 106 ? -1.956 12.521 7.261 1.00 94.25 106 CYS A N 1
ATOM 828 C CA . CYS A 1 106 ? -0.959 11.703 7.917 1.00 94.25 106 CYS A CA 1
ATOM 829 C C . CYS A 1 106 ? -0.668 10.482 7.058 1.00 94.25 106 CYS A C 1
ATOM 831 O O . CYS A 1 106 ? -1.555 9.957 6.392 1.00 94.25 106 CYS A O 1
ATOM 833 N N . SER A 1 107 ? 0.576 10.026 7.083 1.00 96.06 107 SER A N 1
ATOM 834 C CA . SER A 1 107 ? 0.979 8.816 6.387 1.00 96.06 107 SER A CA 1
ATOM 835 C C . SER A 1 107 ? 1.311 7.711 7.380 1.00 96.06 107 SER A C 1
ATOM 837 O O . SER A 1 107 ? 2.215 7.867 8.208 1.00 96.06 107 SER A O 1
ATOM 839 N N . LEU A 1 108 ? 0.569 6.605 7.325 1.00 97.94 108 LEU A N 1
ATOM 840 C CA . LEU A 1 108 ? 0.853 5.395 8.088 1.00 97.94 108 LEU A CA 1
ATOM 841 C C . LEU A 1 108 ? 1.911 4.570 7.347 1.00 97.94 108 LEU A C 1
ATOM 843 O O . LEU A 1 108 ? 1.786 4.311 6.155 1.00 97.94 108 LEU A O 1
ATOM 847 N N . LEU A 1 109 ? 2.931 4.105 8.061 1.00 98.44 109 LEU A N 1
ATOM 848 C CA . LEU A 1 109 ? 3.902 3.135 7.566 1.00 98.44 109 LEU A CA 1
ATOM 849 C C . LEU A 1 109 ? 3.587 1.767 8.168 1.00 98.44 109 LEU A C 1
ATOM 851 O O . LEU A 1 109 ? 3.735 1.565 9.378 1.00 98.44 109 LEU A O 1
ATOM 855 N N . LEU A 1 110 ? 3.182 0.831 7.313 1.00 98.69 110 LEU A N 1
ATOM 856 C CA . LEU A 1 110 ? 2.887 -0.550 7.679 1.00 98.69 110 LEU A CA 1
ATOM 857 C C . LEU A 1 110 ? 4.100 -1.397 7.301 1.00 98.69 110 LEU A C 1
ATOM 859 O O . LEU A 1 110 ? 4.421 -1.516 6.119 1.00 98.69 110 LEU A O 1
ATOM 863 N N . THR A 1 111 ? 4.778 -1.975 8.291 1.00 98.62 111 THR A N 1
ATOM 864 C CA . THR A 1 111 ? 5.957 -2.832 8.074 1.00 98.62 111 THR A CA 1
ATOM 865 C C . THR A 1 111 ? 5.632 -4.260 8.467 1.00 98.62 111 THR A C 1
ATOM 867 O O . THR A 1 111 ? 5.271 -4.494 9.617 1.00 98.62 111 THR A O 1
ATOM 870 N N . PHE A 1 112 ? 5.759 -5.187 7.522 1.00 98.75 112 PHE A N 1
ATOM 871 C CA . PHE A 1 112 ? 5.359 -6.582 7.662 1.00 98.75 112 PHE A CA 1
ATOM 872 C C . PHE A 1 112 ? 6.545 -7.502 7.975 1.00 98.75 112 PHE A C 1
ATOM 874 O O . PHE A 1 112 ? 7.653 -7.302 7.466 1.00 98.75 112 PHE A O 1
ATOM 881 N N . ASP A 1 113 ? 6.284 -8.523 8.786 1.00 98.38 113 ASP A N 1
ATOM 882 C CA . ASP A 1 113 ? 7.166 -9.668 9.010 1.00 98.38 113 ASP A CA 1
ATOM 883 C C . ASP A 1 113 ? 6.891 -10.814 8.013 1.00 98.38 113 ASP A C 1
ATOM 885 O O . ASP A 1 113 ? 6.026 -10.716 7.133 1.00 98.38 113 ASP A O 1
ATOM 889 N N . ASP A 1 114 ? 7.645 -11.906 8.145 1.00 97.44 114 ASP A N 1
ATOM 890 C CA . ASP A 1 114 ? 7.533 -13.085 7.278 1.00 97.44 114 ASP A CA 1
ATOM 891 C C . ASP A 1 114 ? 6.232 -13.881 7.522 1.00 97.44 114 ASP A C 1
ATOM 893 O O . ASP A 1 114 ? 5.774 -14.624 6.649 1.00 97.44 114 ASP A O 1
ATOM 897 N N . GLU A 1 115 ? 5.583 -13.698 8.677 1.00 97.69 115 GLU A N 1
ATOM 898 C CA . GLU A 1 115 ? 4.281 -14.279 9.016 1.00 97.69 115 GLU A CA 1
ATOM 899 C C . GLU A 1 115 ? 3.086 -13.377 8.648 1.00 97.69 115 GLU A C 1
ATOM 901 O O . GLU A 1 115 ? 1.935 -13.703 8.974 1.00 97.69 115 GLU A O 1
ATOM 906 N N . ASN A 1 116 ? 3.334 -12.289 7.910 1.00 98.06 116 ASN A N 1
ATOM 907 C CA . ASN A 1 116 ? 2.366 -11.275 7.491 1.00 98.06 116 ASN A CA 1
ATOM 908 C C . ASN A 1 116 ? 1.731 -10.465 8.635 1.00 98.06 116 ASN A C 1
ATOM 910 O O . ASN A 1 116 ? 0.694 -9.832 8.417 1.00 98.06 116 ASN A O 1
ATOM 914 N N . ASN A 1 117 ? 2.300 -10.451 9.839 1.00 98.56 117 ASN A N 1
ATOM 915 C CA . ASN A 1 117 ? 1.910 -9.461 10.844 1.00 98.56 117 ASN A CA 1
ATOM 916 C C . ASN A 1 117 ? 2.603 -8.135 10.518 1.00 98.56 117 ASN A C 1
ATOM 918 O O . ASN A 1 117 ? 3.714 -8.127 9.992 1.00 98.56 117 ASN A O 1
ATOM 922 N N . CYS A 1 118 ? 1.961 -7.008 10.815 1.00 97.94 118 CYS A N 1
ATOM 923 C CA . CYS A 1 118 ? 2.557 -5.695 10.615 1.00 97.94 118 CYS A CA 1
ATOM 924 C C . CYS A 1 118 ? 2.556 -4.841 11.871 1.00 97.94 118 CYS A C 1
ATOM 926 O O . CYS A 1 118 ? 1.636 -4.899 12.684 1.00 97.94 118 CYS A O 1
ATOM 928 N N . VAL A 1 119 ? 3.569 -3.988 11.972 1.00 98.62 119 VAL A N 1
ATOM 929 C CA . VAL A 1 119 ? 3.604 -2.858 12.902 1.00 98.62 119 VAL A CA 1
ATOM 930 C C . VAL A 1 119 ? 3.173 -1.606 12.149 1.00 98.62 119 VAL A C 1
ATOM 932 O O . VAL A 1 119 ? 3.634 -1.363 11.029 1.00 98.62 119 VAL A O 1
ATOM 935 N N . VAL A 1 120 ? 2.298 -0.816 12.771 1.00 98.50 120 VAL A N 1
ATOM 936 C CA . VAL A 1 120 ? 1.818 0.466 12.247 1.00 98.50 120 VAL A CA 1
ATOM 937 C C . VAL A 1 120 ? 2.572 1.594 12.943 1.00 98.50 120 VAL A C 1
ATOM 939 O O . VAL A 1 120 ? 2.658 1.635 14.171 1.00 98.50 120 VAL A O 1
ATOM 942 N N . SER A 1 121 ? 3.132 2.506 12.155 1.00 97.25 121 SER A N 1
ATOM 943 C CA . SER A 1 121 ? 3.925 3.643 12.634 1.00 97.25 121 SER A CA 1
ATOM 944 C C . SER A 1 121 ? 3.736 4.861 11.727 1.00 97.25 121 SER A C 1
ATOM 946 O O . SER A 1 121 ? 2.984 4.803 10.756 1.00 97.25 121 SER A O 1
ATOM 948 N N . THR A 1 122 ? 4.403 5.978 12.018 1.00 96.69 122 THR A N 1
ATOM 949 C CA . THR A 1 122 ? 4.442 7.142 11.124 1.00 96.69 122 THR A CA 1
ATOM 950 C C . THR A 1 122 ? 5.764 7.888 11.260 1.00 96.69 122 THR A C 1
ATOM 952 O O . THR A 1 122 ? 6.379 7.890 12.325 1.00 96.69 122 THR A O 1
ATOM 955 N N . SER A 1 123 ? 6.178 8.558 10.187 1.00 90.44 123 SER A N 1
ATOM 956 C CA . SER A 1 123 ? 7.210 9.602 10.212 1.00 90.44 123 SER A CA 1
ATOM 957 C C . SER A 1 123 ? 6.625 11.002 9.994 1.00 90.44 123 SER A C 1
ATOM 959 O O . SER A 1 123 ? 7.377 11.963 9.837 1.00 90.44 123 SER A O 1
ATOM 961 N N . THR A 1 124 ? 5.294 11.131 9.950 1.00 93.81 124 THR A N 1
ATOM 962 C CA . THR A 1 124 ? 4.624 12.421 9.758 1.00 93.81 124 THR A CA 1
ATOM 963 C C . THR A 1 124 ? 4.708 13.229 11.047 1.00 93.81 124 THR A C 1
ATOM 965 O O . THR A 1 124 ? 4.191 12.825 12.087 1.00 93.81 124 THR A O 1
ATOM 968 N N . SER A 1 125 ? 5.350 14.393 10.989 1.00 92.69 125 SER A N 1
ATOM 969 C CA . SER A 1 125 ? 5.463 15.301 12.131 1.00 92.69 125 SER A CA 1
ATOM 970 C C . SER A 1 125 ? 4.091 15.763 12.630 1.00 92.69 125 SER A C 1
ATOM 972 O O . SER A 1 125 ? 3.246 16.148 11.826 1.00 92.69 125 SER A O 1
ATOM 974 N N . GLY A 1 126 ? 3.901 15.783 13.953 1.00 91.25 126 GLY A N 1
ATOM 975 C CA . GLY A 1 126 ? 2.642 16.191 14.593 1.00 91.25 126 GLY A CA 1
ATOM 976 C C . GLY A 1 126 ? 1.689 15.037 14.918 1.00 91.25 126 GLY A C 1
ATOM 977 O O . GLY A 1 126 ? 0.666 15.277 15.556 1.00 91.25 126 GLY A O 1
ATOM 978 N N . PHE A 1 127 ? 2.049 13.806 14.545 1.00 94.50 127 PHE A N 1
ATOM 979 C CA . PHE A 1 127 ? 1.287 12.597 14.842 1.00 94.50 127 PHE A CA 1
ATOM 980 C C . PHE A 1 127 ? 2.122 11.609 15.651 1.00 94.50 127 PHE A C 1
ATOM 982 O O . PHE A 1 127 ? 3.296 11.384 15.350 1.00 94.50 127 PHE A O 1
ATOM 989 N N . THR A 1 128 ? 1.486 10.966 16.625 1.00 95.25 128 THR A N 1
ATOM 990 C CA . THR A 1 128 ? 2.010 9.754 17.260 1.00 95.25 128 THR A CA 1
ATOM 991 C C . THR A 1 128 ? 1.109 8.603 16.860 1.00 95.25 128 THR A C 1
ATOM 993 O O . THR A 1 128 ? -0.090 8.634 17.126 1.00 95.25 128 THR A O 1
ATOM 996 N N . ILE A 1 129 ? 1.673 7.594 16.198 1.00 96.56 129 ILE A N 1
ATOM 997 C CA . ILE A 1 129 ? 0.923 6.416 15.765 1.00 96.56 129 ILE A CA 1
ATOM 998 C C . ILE A 1 129 ? 1.612 5.164 16.266 1.00 96.56 129 ILE A C 1
ATOM 1000 O O . ILE A 1 129 ? 2.814 4.981 16.065 1.00 96.56 129 ILE A O 1
ATOM 1004 N N . THR A 1 130 ? 0.821 4.292 16.879 1.00 97.19 130 THR A N 1
ATOM 1005 C CA . THR A 1 130 ? 1.244 2.953 17.275 1.00 97.19 130 THR A CA 1
ATOM 1006 C C . THR A 1 130 ? 0.132 1.972 16.973 1.00 97.19 130 THR A C 1
ATOM 1008 O O . THR A 1 130 ? -1.045 2.295 17.097 1.00 97.19 130 THR A O 1
ATOM 1011 N N . GLY A 1 131 ? 0.489 0.764 16.572 1.00 98.19 131 GLY A N 1
ATOM 1012 C CA . GLY A 1 131 ? -0.501 -0.262 16.325 1.00 98.19 131 GLY A CA 1
ATOM 1013 C C . GLY A 1 131 ? 0.105 -1.492 15.705 1.00 98.19 131 GLY A C 1
ATOM 1014 O O . GLY A 1 131 ? 1.309 -1.570 15.438 1.00 98.19 131 GLY A O 1
ATOM 1015 N N . ASN A 1 132 ? -0.761 -2.454 15.467 1.00 98.62 132 ASN A N 1
ATOM 1016 C CA . ASN A 1 132 ? -0.420 -3.686 14.804 1.00 98.62 132 ASN A CA 1
ATOM 1017 C C . ASN A 1 132 ? -1.487 -4.032 13.769 1.00 98.62 132 ASN A C 1
AT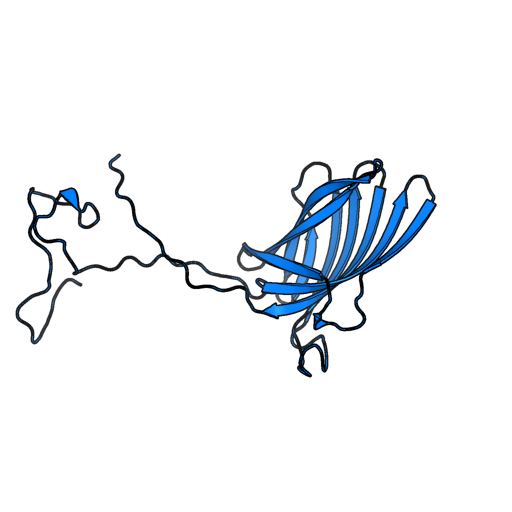OM 1019 O O . ASN A 1 132 ? -2.523 -3.383 13.632 1.00 98.62 132 ASN A O 1
ATOM 1023 N N . GLY A 1 133 ? -1.189 -5.054 12.992 1.00 98.62 133 GLY A N 1
ATOM 1024 C CA . GLY A 1 133 ? -2.130 -5.590 12.045 1.00 98.62 133 GLY A CA 1
ATOM 1025 C C . GLY A 1 133 ? -1.642 -6.887 11.449 1.00 98.62 133 GLY A C 1
ATOM 1026 O O . GLY A 1 133 ? -0.611 -7.436 11.846 1.00 98.62 133 GLY A O 1
ATOM 1027 N N . LYS A 1 134 ? -2.406 -7.393 10.491 1.00 98.62 134 LYS A N 1
ATOM 1028 C CA . LYS A 1 134 ? -2.086 -8.632 9.800 1.00 98.62 134 LYS A CA 1
ATOM 1029 C C . LYS A 1 134 ? -2.665 -8.647 8.401 1.00 98.62 134 LYS A C 1
ATOM 1031 O O . LYS A 1 134 ? -3.847 -8.366 8.216 1.00 98.62 134 LYS A O 1
ATOM 1036 N N . PHE A 1 135 ? -1.849 -9.048 7.436 1.00 98.69 135 PHE A N 1
ATOM 1037 C CA . PHE A 1 135 ? -2.314 -9.406 6.107 1.00 98.69 135 PHE A CA 1
ATOM 1038 C C . PHE A 1 135 ? -2.710 -10.887 6.069 1.00 98.69 135 PHE A C 1
ATOM 1040 O O . PHE A 1 135 ? -1.964 -11.771 6.495 1.00 98.69 135 PHE A O 1
ATOM 1047 N N . VAL A 1 136 ? -3.907 -11.165 5.559 1.00 98.56 136 VAL A N 1
ATOM 1048 C CA . VAL A 1 136 ? -4.479 -12.510 5.485 1.00 98.56 136 VAL A CA 1
ATOM 1049 C C . VAL A 1 136 ? -4.901 -12.798 4.051 1.00 98.56 136 VAL A C 1
ATOM 1051 O O . VAL A 1 136 ? -5.803 -12.162 3.499 1.00 98.56 136 VAL A O 1
ATOM 1054 N N . ASN A 1 137 ? -4.264 -13.804 3.453 1.00 97.31 137 ASN A N 1
ATOM 1055 C CA . ASN A 1 137 ? -4.678 -14.331 2.158 1.00 97.31 137 ASN A CA 1
ATOM 1056 C C . ASN A 1 137 ? -6.074 -14.953 2.265 1.00 97.31 137 ASN A C 1
ATOM 1058 O O . ASN A 1 137 ? -6.307 -15.788 3.139 1.00 97.31 137 ASN A O 1
ATOM 1062 N N . ASN A 1 138 ? -6.986 -14.579 1.363 1.00 97.12 138 ASN A N 1
ATOM 1063 C CA . ASN A 1 138 ? -8.385 -15.020 1.379 1.00 97.12 138 ASN A CA 1
ATOM 1064 C C . ASN A 1 138 ? -9.065 -14.838 2.755 1.00 97.12 138 ASN A C 1
ATOM 1066 O O . ASN A 1 138 ? -9.840 -15.705 3.169 1.00 97.12 138 ASN A O 1
ATOM 1070 N N . GLY A 1 139 ? -8.730 -13.765 3.484 1.00 96.38 139 GLY A N 1
ATOM 1071 C CA . GLY A 1 139 ? -9.288 -13.472 4.809 1.00 96.38 139 GLY A CA 1
ATOM 1072 C C . GLY A 1 139 ? -10.777 -13.129 4.768 1.00 96.38 139 GLY A C 1
ATOM 1073 O O . GLY A 1 139 ? -11.542 -13.585 5.613 1.00 96.38 139 GLY A O 1
ATOM 1074 N N . GLU A 1 140 ? -11.205 -12.412 3.732 1.00 97.44 140 GLU A N 1
ATOM 1075 C CA . GLU A 1 140 ? -12.594 -11.991 3.553 1.00 97.44 140 GLU A CA 1
ATOM 1076 C C . GLU A 1 140 ? -13.336 -12.995 2.677 1.00 97.44 140 GLU A C 1
ATOM 1078 O O . GLU A 1 140 ? -13.154 -13.020 1.458 1.00 97.44 140 GLU A O 1
ATOM 1083 N N . LYS A 1 141 ? -14.142 -13.852 3.312 1.00 96.75 141 LYS A N 1
ATOM 1084 C CA . LYS A 1 141 ? -14.881 -14.938 2.654 1.00 96.75 141 LYS A CA 1
ATOM 1085 C C . LYS A 1 141 ? -16.117 -14.435 1.929 1.00 96.75 141 LYS A C 1
ATOM 1087 O O . LYS A 1 141 ? -16.865 -13.653 2.508 1.00 96.75 141 LYS A O 1
ATOM 1092 N N . ASN A 1 142 ? -16.347 -14.924 0.705 1.00 94.25 142 ASN A N 1
ATOM 1093 C CA . ASN A 1 142 ? -17.493 -14.536 -0.137 1.00 94.25 142 ASN A CA 1
ATOM 1094 C C . ASN A 1 142 ? -17.718 -13.011 -0.141 1.00 94.25 142 ASN A C 1
ATOM 1096 O O . ASN A 1 142 ? -18.824 -12.522 0.080 1.00 94.25 142 ASN A O 1
ATOM 1100 N N . SER A 1 143 ? -16.626 -12.263 -0.301 1.00 94.69 143 SER A N 1
ATOM 1101 C CA . SER A 1 143 ? -16.627 -10.804 -0.278 1.00 94.69 143 SER A CA 1
ATOM 1102 C C . SER A 1 143 ? -17.177 -10.260 -1.602 1.00 94.69 143 SER A C 1
ATOM 1104 O O . SER A 1 143 ? -18.001 -10.890 -2.268 1.00 94.69 143 SER A O 1
ATOM 1106 N N . TRP A 1 144 ? -16.706 -9.092 -2.025 1.00 93.06 144 TRP A N 1
ATOM 1107 C CA . TRP A 1 144 ? -17.210 -8.453 -3.225 1.00 93.06 144 TRP A CA 1
ATOM 1108 C C . TRP A 1 144 ? -17.044 -9.321 -4.484 1.00 93.06 144 TRP A C 1
ATOM 1110 O O . TRP A 1 144 ? -15.981 -9.903 -4.775 1.00 93.06 144 TRP A O 1
ATOM 1120 N N . GLY A 1 145 ? -18.136 -9.393 -5.246 1.00 94.19 145 GLY A N 1
ATOM 1121 C CA . GLY A 1 145 ? -18.271 -10.286 -6.395 1.00 94.19 145 GLY A CA 1
ATOM 1122 C C . G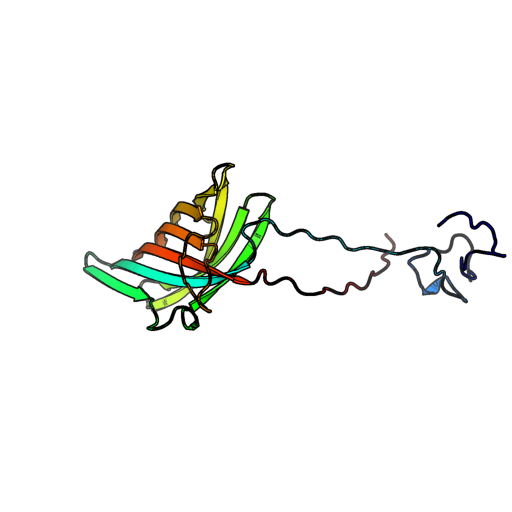LY A 1 145 ? -18.274 -11.783 -6.052 1.00 94.19 145 GLY A C 1
ATOM 1123 O O . GLY A 1 145 ? -17.834 -12.565 -6.895 1.00 94.19 145 GLY A O 1
ATOM 1124 N N . ASP A 1 146 ? -18.721 -12.157 -4.845 1.00 95.12 146 ASP A N 1
ATOM 1125 C CA . ASP A 1 146 ? -18.847 -13.541 -4.347 1.00 95.12 146 ASP A CA 1
ATOM 1126 C C . ASP A 1 146 ? -17.527 -14.327 -4.417 1.00 95.12 146 ASP A C 1
ATOM 1128 O O . ASP A 1 146 ? -17.441 -15.466 -4.880 1.00 95.12 146 ASP A O 1
ATOM 1132 N N . LYS A 1 147 ? -16.439 -13.657 -4.028 1.00 96.25 147 LYS A N 1
ATOM 1133 C CA . LYS A 1 147 ? -15.084 -14.215 -4.056 1.00 96.25 147 LYS A CA 1
ATOM 1134 C C . LYS A 1 147 ? -14.375 -13.972 -2.745 1.00 96.25 147 LYS A C 1
ATOM 1136 O O . LYS A 1 147 ? -14.486 -12.897 -2.160 1.00 96.25 147 LYS A O 1
ATOM 1141 N N . ASP A 1 148 ? -13.570 -14.946 -2.351 1.00 97.94 148 ASP A N 1
ATOM 1142 C CA . ASP A 1 148 ? -12.595 -14.759 -1.289 1.00 97.94 148 ASP A CA 1
ATOM 1143 C C . ASP A 1 148 ? -11.584 -13.678 -1.688 1.00 97.94 148 ASP A C 1
ATOM 1145 O O . ASP A 1 148 ? -11.063 -13.670 -2.810 1.00 97.94 148 ASP A O 1
ATOM 1149 N N . ARG A 1 149 ? -11.310 -12.750 -0.768 1.00 98.00 149 ARG A N 1
ATOM 1150 C CA . ARG A 1 149 ? -10.370 -11.646 -0.981 1.00 98.00 149 ARG A CA 1
ATOM 1151 C C . ARG A 1 149 ? -9.317 -11.604 0.106 1.00 98.00 149 ARG A C 1
ATOM 1153 O O . ARG A 1 149 ? -9.575 -11.895 1.273 1.00 98.00 149 ARG A O 1
ATOM 1160 N N . ASN A 1 150 ? -8.118 -11.210 -0.299 1.00 98.31 150 ASN A N 1
ATOM 1161 C CA . ASN A 1 150 ? -7.066 -10.853 0.637 1.00 98.31 150 ASN A CA 1
ATOM 1162 C C . ASN A 1 150 ? -7.480 -9.598 1.404 1.00 98.31 150 ASN A C 1
ATOM 1164 O O . ASN A 1 150 ? -8.140 -8.721 0.838 1.00 98.31 150 ASN A O 1
ATOM 1168 N N . ALA A 1 151 ? -7.066 -9.505 2.662 1.00 98.31 151 ALA A N 1
ATOM 1169 C CA . ALA A 1 151 ? -7.355 -8.342 3.481 1.00 98.31 151 ALA A CA 1
ATOM 1170 C C . ALA A 1 151 ? -6.233 -8.029 4.467 1.00 98.31 151 ALA A C 1
ATOM 1172 O O . ALA A 1 151 ? -5.463 -8.914 4.845 1.00 98.31 151 ALA A O 1
ATOM 1173 N N . ILE A 1 152 ? -6.165 -6.767 4.879 1.00 98.75 152 ILE A N 1
ATOM 1174 C CA . ILE A 1 152 ? -5.366 -6.312 6.015 1.00 98.75 152 ILE A CA 1
ATOM 1175 C C . ILE A 1 152 ? -6.329 -5.951 7.141 1.00 98.75 152 ILE A C 1
ATOM 1177 O O . ILE A 1 152 ? -7.266 -5.184 6.930 1.00 98.75 152 ILE A O 1
ATOM 1181 N N . TYR A 1 153 ? -6.075 -6.481 8.330 1.00 98.75 153 TYR A N 1
ATOM 1182 C CA . TYR A 1 153 ? -6.754 -6.088 9.561 1.00 98.75 153 TYR A CA 1
ATOM 1183 C C . TYR A 1 153 ? -5.802 -5.229 10.378 1.00 98.75 153 TYR A C 1
ATOM 1185 O O . TYR A 1 153 ? -4.662 -5.641 10.590 1.00 98.75 153 TYR A O 1
ATOM 1193 N N . LEU A 1 154 ? -6.246 -4.051 10.804 1.00 98.75 154 LEU A N 1
ATOM 1194 C CA . LEU A 1 154 ? -5.441 -3.088 11.549 1.00 98.75 154 LEU A CA 1
ATOM 1195 C C . LEU A 1 154 ? -6.116 -2.755 12.879 1.00 98.75 154 LEU A C 1
ATOM 1197 O O . LEU A 1 154 ? -7.321 -2.518 12.915 1.00 98.75 154 LEU A O 1
ATOM 1201 N N . ASP A 1 155 ? -5.311 -2.687 13.934 1.00 98.69 155 ASP A N 1
ATOM 1202 C CA . ASP A 1 155 ? -5.670 -2.170 15.253 1.00 98.69 155 ASP A CA 1
ATOM 1203 C C . ASP A 1 155 ? -4.590 -1.176 15.680 1.00 98.69 155 ASP A C 1
ATOM 1205 O O . ASP A 1 155 ? -3.436 -1.540 15.939 1.00 98.69 155 ASP A O 1
ATOM 1209 N N . TYR A 1 156 ? -4.931 0.110 15.644 1.00 98.31 156 TYR A N 1
ATOM 1210 C CA . TYR A 1 156 ? -3.955 1.171 15.828 1.00 98.31 156 TYR A CA 1
ATOM 1211 C C . TYR A 1 156 ? -4.548 2.417 16.472 1.00 98.31 156 TYR A C 1
ATOM 1213 O O . TYR A 1 156 ? -5.724 2.741 16.329 1.00 98.31 156 TYR A O 1
ATOM 1221 N N . THR A 1 157 ? -3.690 3.137 17.182 1.00 97.88 157 THR A N 1
ATOM 1222 C CA . THR A 1 157 ? -4.003 4.407 17.824 1.00 97.88 157 THR A CA 1
ATOM 1223 C C . THR A 1 157 ? -3.298 5.542 17.098 1.00 97.88 157 THR A C 1
ATOM 1225 O O . THR A 1 157 ? -2.103 5.444 16.811 1.00 97.88 157 THR A O 1
ATOM 1228 N N . ILE A 1 158 ? -4.026 6.628 16.840 1.00 96.44 158 ILE A N 1
ATOM 1229 C CA . ILE A 1 158 ? -3.482 7.896 16.352 1.00 96.44 158 ILE A CA 1
ATOM 1230 C C . ILE A 1 158 ? -3.693 8.967 17.417 1.00 96.44 158 ILE A C 1
ATOM 1232 O O . ILE A 1 158 ? -4.825 9.209 17.829 1.00 96.44 158 ILE A O 1
ATOM 1236 N N . GLU A 1 159 ? -2.635 9.663 17.808 1.00 93.94 159 GLU A N 1
ATOM 1237 C CA . GLU A 1 159 ? -2.712 10.861 18.641 1.00 93.94 159 GLU A CA 1
ATOM 1238 C C . GLU A 1 159 ? -2.333 12.087 17.804 1.00 93.94 159 GLU A C 1
ATOM 1240 O O . GLU A 1 159 ? -1.254 12.142 17.206 1.00 93.94 159 GLU A O 1
ATOM 1245 N N . VAL A 1 160 ? -3.225 13.078 17.774 1.00 91.19 160 VAL A N 1
ATOM 1246 C CA . VAL A 1 160 ? -3.032 14.362 17.093 1.00 91.19 160 VAL A CA 1
ATOM 1247 C C . VAL A 1 160 ? -3.535 15.494 17.986 1.00 91.19 160 VAL A C 1
ATOM 1249 O O . VAL A 1 160 ? -4.718 15.573 18.298 1.00 91.19 160 VAL A O 1
ATOM 1252 N N . ALA A 1 161 ? -2.631 16.376 18.419 1.00 84.25 161 ALA A N 1
ATOM 1253 C CA . ALA A 1 161 ? -2.934 17.647 19.093 1.00 84.25 161 ALA A CA 1
ATOM 1254 C C . ALA A 1 161 ? -4.138 17.634 20.076 1.00 84.25 161 ALA A C 1
ATOM 1256 O O . ALA A 1 161 ? -5.028 18.471 19.967 1.00 84.25 161 ALA A O 1
ATOM 1257 N N . GLY A 1 162 ? -4.173 16.698 21.036 1.00 85.50 162 GLY A N 1
ATOM 1258 C CA . GLY A 1 162 ? -5.235 16.614 22.058 1.00 85.50 162 GLY A CA 1
ATOM 1259 C C . GLY A 1 162 ? -6.440 15.732 21.699 1.00 85.50 162 GLY A C 1
ATOM 1260 O O . GLY A 1 162 ? -7.355 15.594 22.509 1.00 85.50 162 GLY A O 1
ATOM 1261 N N . LYS A 1 163 ? -6.427 15.094 20.524 1.00 92.62 163 LYS A N 1
ATOM 1262 C CA . LYS A 1 163 ? -7.427 14.126 20.060 1.00 92.62 163 LYS A CA 1
ATOM 1263 C C . LYS A 1 163 ? -6.766 12.771 19.830 1.00 92.62 163 LYS A C 1
ATOM 1265 O O . LYS A 1 163 ? -5.679 12.694 19.260 1.00 92.62 163 LYS A O 1
ATOM 1270 N N . THR A 1 164 ? -7.414 11.708 20.293 1.00 95.31 164 THR A N 1
ATOM 1271 C CA . THR A 1 164 ? -6.938 10.328 20.125 1.00 95.31 164 THR A CA 1
ATOM 1272 C C . THR A 1 164 ? -7.968 9.518 19.356 1.00 95.31 164 THR A C 1
ATOM 1274 O O . THR A 1 164 ? -9.158 9.619 19.639 1.00 95.31 164 THR A O 1
ATOM 1277 N N . TYR A 1 165 ? -7.513 8.706 18.410 1.00 96.31 165 TYR A N 1
ATOM 1278 C CA . TYR A 1 165 ? -8.330 7.806 17.607 1.00 96.31 165 TYR A CA 1
ATOM 1279 C C . TYR A 1 165 ? -7.850 6.380 17.835 1.00 96.31 165 TYR A C 1
ATOM 1281 O O . TYR A 1 165 ? -6.778 6.025 17.354 1.00 96.31 165 TYR A O 1
ATOM 1289 N N . ALA A 1 166 ? -8.627 5.561 18.538 1.00 97.44 166 ALA A N 1
ATOM 1290 C CA . ALA A 1 166 ? -8.426 4.116 18.539 1.00 97.44 166 ALA A CA 1
ATOM 1291 C C . ALA A 1 166 ? -9.219 3.525 17.369 1.00 97.44 166 ALA A C 1
ATOM 1293 O O . ALA A 1 166 ? -10.447 3.600 17.352 1.00 97.44 166 ALA A O 1
ATOM 1294 N N . THR A 1 167 ? -8.508 3.006 16.373 1.00 98.12 167 THR A N 1
ATOM 1295 C CA . THR A 1 167 ? -9.055 2.639 15.066 1.00 98.12 167 THR A CA 1
ATOM 1296 C C . THR A 1 167 ? -8.917 1.145 14.827 1.00 98.12 167 THR A C 1
ATOM 1298 O O . THR A 1 167 ? -7.817 0.596 14.893 1.00 98.12 167 THR A O 1
ATOM 1301 N N . LEU A 1 168 ? -10.034 0.508 14.481 1.00 98.56 168 LEU A N 1
ATOM 1302 C CA . LEU A 1 168 ? -10.070 -0.847 13.941 1.00 98.56 168 LEU A CA 1
ATOM 1303 C C . LEU A 1 168 ? -10.464 -0.774 12.473 1.00 98.56 168 LEU A C 1
ATOM 1305 O O . LEU A 1 168 ? -11.604 -0.429 12.176 1.00 98.56 168 LEU A O 1
ATOM 1309 N N . ASP A 1 169 ? -9.557 -1.127 11.566 1.00 98.44 169 ASP A N 1
ATOM 1310 C CA . ASP A 1 169 ? -9.821 -1.126 10.126 1.00 98.44 169 ASP A CA 1
ATOM 1311 C C . ASP A 1 169 ? -9.718 -2.532 9.527 1.00 98.44 169 ASP A C 1
ATOM 1313 O O . ASP A 1 169 ? -8.881 -3.357 9.895 1.00 98.44 169 ASP A O 1
ATOM 1317 N N . THR A 1 170 ? -10.563 -2.785 8.534 1.00 98.62 170 THR A N 1
ATOM 1318 C CA . THR A 1 170 ? -10.445 -3.885 7.581 1.00 98.62 170 THR A CA 1
ATOM 1319 C C . THR A 1 170 ? -10.272 -3.296 6.191 1.00 98.62 170 THR A C 1
ATOM 1321 O O . THR A 1 170 ? -11.135 -2.560 5.712 1.00 98.62 170 THR A O 1
ATOM 1324 N N . LEU A 1 171 ? -9.164 -3.638 5.540 1.00 98.62 171 LEU A N 1
ATOM 1325 C CA . LEU A 1 171 ? -8.834 -3.226 4.182 1.00 98.62 171 LEU A CA 1
ATOM 1326 C C . LEU A 1 171 ? -8.958 -4.443 3.268 1.00 98.62 171 LEU A C 1
ATOM 1328 O O . LEU A 1 171 ? -8.109 -5.332 3.306 1.00 98.62 171 LEU A O 1
ATOM 1332 N N . VAL 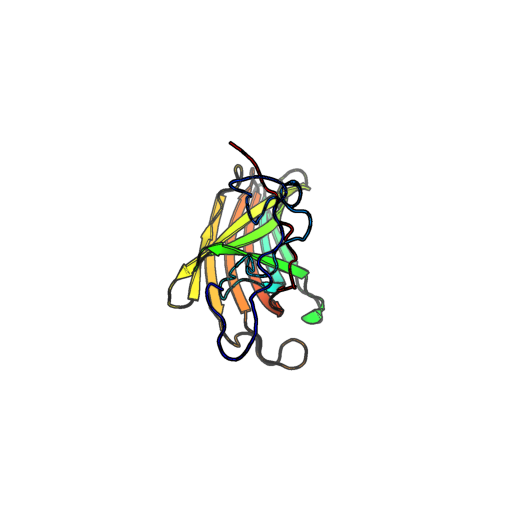A 1 172 ? -9.992 -4.501 2.434 1.00 98.56 172 VAL A N 1
ATOM 1333 C CA . VAL A 1 172 ? -10.217 -5.615 1.499 1.00 98.56 172 VAL A CA 1
ATOM 1334 C C . VAL A 1 172 ? -9.607 -5.287 0.144 1.00 98.56 172 VAL A C 1
ATOM 1336 O O . VAL A 1 172 ? -9.907 -4.243 -0.425 1.00 98.56 172 VAL A O 1
ATOM 1339 N N . VAL A 1 173 ? -8.774 -6.168 -0.414 1.00 98.19 173 VAL A N 1
ATOM 1340 C CA . VAL A 1 173 ? -8.150 -5.917 -1.723 1.00 98.19 173 VAL A CA 1
ATOM 1341 C C . VAL A 1 173 ? -9.221 -5.805 -2.812 1.00 98.19 173 VAL A C 1
ATOM 1343 O O . VAL A 1 173 ? -9.996 -6.742 -3.037 1.00 98.19 173 VAL A O 1
ATOM 1346 N N . ARG A 1 174 ? -9.211 -4.683 -3.540 1.00 97.81 174 ARG A N 1
ATOM 1347 C CA . ARG A 1 174 ? -9.993 -4.483 -4.765 1.00 97.81 174 ARG A CA 1
ATOM 1348 C C . ARG A 1 174 ? -9.186 -4.915 -5.992 1.00 97.81 174 ARG A C 1
ATOM 1350 O O . ARG A 1 174 ? -9.576 -5.809 -6.739 1.00 97.81 174 ARG A O 1
ATOM 1357 N N . ASP A 1 175 ? -8.014 -4.327 -6.177 1.00 96.19 175 ASP A N 1
ATOM 1358 C CA . ASP A 1 175 ? -7.087 -4.684 -7.250 1.00 96.19 175 ASP A CA 1
ATOM 1359 C C . ASP A 1 175 ? -5.666 -4.212 -6.921 1.00 96.19 175 ASP A C 1
ATOM 1361 O O . ASP A 1 175 ? -5.434 -3.541 -5.920 1.00 96.19 175 ASP A O 1
ATOM 1365 N N . ARG A 1 176 ? -4.687 -4.603 -7.743 1.00 95.44 176 ARG A N 1
ATOM 1366 C CA . ARG A 1 176 ? -3.269 -4.313 -7.485 1.00 95.44 176 ARG A CA 1
ATOM 1367 C C . ARG A 1 176 ? -2.840 -2.888 -7.846 1.00 95.44 176 ARG A C 1
ATOM 1369 O O . ARG A 1 176 ? -1.699 -2.555 -7.559 1.00 95.44 176 ARG A O 1
ATOM 1376 N N . GLY A 1 177 ? -3.684 -2.085 -8.497 1.00 90.56 177 GLY A N 1
ATOM 1377 C CA . GLY A 1 177 ? -3.350 -0.716 -8.907 1.00 90.56 177 GLY A CA 1
ATOM 1378 C C . GLY A 1 177 ? -2.233 -0.606 -9.953 1.00 90.56 177 GLY A C 1
ATOM 1379 O O . GLY A 1 177 ? -1.752 0.489 -10.224 1.00 90.56 177 GLY A O 1
ATOM 1380 N N . VAL A 1 178 ? -1.791 -1.718 -10.555 1.00 89.12 178 VAL A N 1
ATOM 1381 C CA . VAL A 1 178 ? -0.679 -1.708 -11.518 1.00 89.12 178 VAL A CA 1
ATOM 1382 C C . VAL A 1 178 ? -1.176 -1.302 -12.896 1.00 89.12 178 VAL A C 1
ATOM 1384 O O . VAL A 1 178 ? -1.954 -2.024 -13.522 1.00 89.12 178 VAL A O 1
ATOM 1387 N N . ALA A 1 179 ? -0.660 -0.182 -13.390 1.00 86.69 179 ALA A N 1
ATOM 1388 C CA . ALA A 1 179 ? -0.864 0.293 -14.751 1.00 86.69 179 ALA A CA 1
ATOM 1389 C C . ALA A 1 179 ? 0.453 0.284 -15.540 1.00 86.69 179 ALA A C 1
ATOM 1391 O O . ALA A 1 179 ? 1.545 0.274 -14.971 1.00 86.69 179 ALA A O 1
ATOM 1392 N N . ALA A 1 180 ? 0.349 0.285 -16.870 1.00 83.94 180 ALA A N 1
ATOM 1393 C CA . ALA A 1 180 ? 1.512 0.458 -17.731 1.00 83.94 180 ALA A CA 1
ATOM 1394 C C . ALA A 1 180 ? 2.051 1.890 -17.592 1.00 83.94 180 ALA A C 1
ATOM 1396 O O . ALA A 1 180 ? 1.322 2.856 -17.814 1.00 83.94 180 ALA A O 1
ATOM 1397 N N . GLU A 1 181 ? 3.332 2.015 -17.257 1.00 85.56 181 GLU A N 1
ATOM 1398 C CA . GLU A 1 181 ? 4.024 3.298 -17.149 1.00 85.56 181 GLU A CA 1
ATOM 1399 C C . GLU A 1 181 ? 4.962 3.482 -18.349 1.00 85.56 181 GLU A C 1
ATOM 1401 O O . GLU A 1 181 ? 5.715 2.577 -18.716 1.00 85.56 181 GLU A O 1
ATOM 1406 N N . ASN A 1 182 ? 4.920 4.664 -18.966 1.00 86.69 182 ASN A N 1
ATOM 1407 C CA . ASN A 1 182 ? 5.858 5.054 -20.015 1.00 86.69 182 ASN A CA 1
ATOM 1408 C C . ASN A 1 182 ? 6.929 5.962 -19.414 1.00 86.69 182 ASN A C 1
ATOM 1410 O O . ASN A 1 182 ? 6.614 6.852 -18.627 1.00 86.69 182 ASN A O 1
ATOM 1414 N N . PHE A 1 183 ? 8.180 5.793 -19.837 1.00 86.06 183 PHE A N 1
ATOM 1415 C CA . PHE A 1 183 ? 9.256 6.716 -19.487 1.00 86.06 183 PHE A CA 1
ATOM 1416 C C . PHE A 1 183 ? 9.922 7.251 -20.754 1.00 86.06 183 PHE A C 1
ATOM 1418 O O . PHE A 1 183 ? 10.030 6.555 -21.762 1.00 86.06 183 PHE A O 1
ATOM 1425 N N . SER A 1 184 ? 10.361 8.506 -20.695 1.00 83.69 184 SER A N 1
ATOM 1426 C CA . SER A 1 184 ? 11.139 9.147 -21.754 1.00 83.69 184 SER A CA 1
ATOM 1427 C C . SER A 1 184 ? 12.517 9.490 -21.194 1.00 83.69 184 SER A C 1
ATOM 1429 O O . SER A 1 184 ? 12.601 10.332 -20.300 1.00 83.69 184 SER A O 1
ATOM 1431 N N . PRO A 1 185 ? 13.595 8.832 -21.649 1.00 81.94 185 PRO A N 1
ATOM 1432 C CA . PRO A 1 185 ? 14.935 9.131 -21.166 1.00 81.94 185 PRO A CA 1
ATOM 1433 C C . PRO A 1 185 ? 15.389 10.508 -21.667 1.00 81.94 185 PRO A C 1
ATOM 1435 O O . PRO A 1 185 ? 15.241 10.824 -22.847 1.00 81.94 185 PRO A O 1
ATOM 1438 N N . SER A 1 186 ? 15.991 11.305 -20.785 1.00 80.06 186 SER A N 1
ATOM 1439 C CA . SER A 1 186 ? 16.696 12.538 -21.147 1.00 80.06 186 SER A CA 1
ATOM 1440 C C . SER A 1 186 ? 18.199 12.343 -20.990 1.00 80.06 186 SER A C 1
ATOM 1442 O O . SER A 1 186 ? 18.663 11.911 -19.934 1.00 80.06 186 SER A O 1
ATOM 1444 N N . TYR A 1 187 ? 18.967 12.690 -22.019 1.00 82.56 187 TYR A N 1
ATOM 1445 C CA . TYR A 1 187 ? 20.421 12.749 -21.918 1.00 82.56 187 TYR A CA 1
ATOM 1446 C C . TYR A 1 187 ? 20.838 14.060 -21.235 1.00 82.56 187 TYR A C 1
ATOM 1448 O O . TYR A 1 187 ? 20.487 15.137 -21.713 1.00 82.56 187 TYR A O 1
ATOM 1456 N N . MET A 1 188 ? 21.585 13.968 -20.132 1.00 80.31 188 MET A N 1
ATOM 1457 C CA . MET A 1 188 ? 22.236 15.110 -19.485 1.00 80.31 188 MET A CA 1
ATOM 1458 C C . MET A 1 188 ? 23.749 14.927 -19.568 1.00 80.31 188 MET A C 1
ATOM 1460 O O . MET A 1 188 ? 24.255 13.842 -19.282 1.00 80.31 188 MET A O 1
ATOM 1464 N N . LYS A 1 189 ? 24.458 15.975 -19.992 1.00 76.62 189 LYS A N 1
ATOM 1465 C CA . LYS A 1 189 ? 25.921 16.007 -20.020 1.00 76.62 189 LYS A CA 1
ATOM 1466 C C . LYS A 1 189 ? 26.397 16.720 -18.755 1.00 76.62 189 LYS A C 1
ATOM 1468 O O . LYS A 1 189 ? 26.023 17.874 -18.561 1.00 76.62 189 LYS A O 1
ATOM 1473 N N . GLU A 1 190 ? 27.143 16.012 -17.909 1.00 64.88 190 GLU A N 1
ATOM 1474 C CA . GLU A 1 190 ? 27.895 16.610 -16.793 1.00 64.88 190 GLU A CA 1
ATOM 1475 C C . GLU A 1 190 ? 29.076 17.449 -17.299 1.00 64.88 190 GLU A C 1
ATOM 1477 O O . GLU A 1 190 ? 29.655 17.094 -18.358 1.00 64.88 190 GLU A O 1
#

Sequence (190 aa):
MTKVVNADSILSGEAKINDASKCNISDWEVAPKDYVLYCVKYINPYHAIYLRRGVDVILQDGASTTLERRADYVENDELCELTTVSLNSVEFPISISNVNDENQNCSLLLTFDDENNCVVSTSTSGFTITGNGKFVNNGEKNSWGDKDRNAIYLDYTIEVAGKTYATLDTLVVRDRGVAAENFSPSYMKE

Foldseek 3Di:
DPDDDPDDDAQQFAAPDPPDDLLPPVRGPGRHPNDDDDDDDDWAPPWAKWFKWWKKFKDFPNDTDIDGQDDPASVPGDIWGWGHPDNFKTKTKDWDADPVRDIDIFIWIWGADPQQKTWIAGPDPQKGKTWIKGWDALPPALHPPGDRFIKIWIFMWIDGDRMIIGMTMIITGPGNPDDDDDDDDDDDDD